Protein AF-A0A2Z4WAK9-F1 (afdb_monomer)

Radius of gyration: 32.71 Å; Cα contacts (8 Å, |Δi|>4): 106; chains: 1; bounding box: 54×54×103 Å

Foldseek 3Di:
DDPVVVVVVVVVVVVVVVVLVPDDPVRVVVVVVVVVVVVVVVVVVVVVVVLVVVLVVVVVVVDDSVVSVVVVVVVVVLVVQQVVLVVVLVVVDPDPVVSVVVVVVVLVVLLVLLLVVVVVVDDPVVSLVVSCVVCVSHTSCSNNVSNVVSVVVVVVVVVVVVVVVVVVVVVVVVVVVVVVPPDDDDDDDDDDDDDDDDDDDPQWDWDADPPGIWIDHPQAIADDDDDTDGDNYPVVVVVVVVVVVVVVVVVVVVVVVVVVVVD

pLDDT: mean 71.83, std 21.47, range [27.16, 94.94]

Solvent-accessible surface area (backbone atoms only — not comparable to full-atom values): 15468 Å² total; per-residue (Å²): 137,54,78,66,54,55,54,52,52,51,52,51,50,53,52,49,53,55,55,59,71,68,51,52,72,70,54,47,52,51,53,50,50,54,51,48,54,53,50,51,53,52,49,51,53,50,52,52,52,50,51,52,54,54,50,50,56,39,46,76,69,72,47,53,66,72,59,51,51,54,50,51,54,51,50,49,56,43,51,56,46,37,51,51,30,49,53,56,53,52,73,77,41,97,46,70,69,61,44,54,55,50,49,53,52,51,52,50,52,52,46,52,52,48,50,56,42,56,75,67,70,54,53,72,64,60,47,50,54,51,46,49,67,76,39,73,71,56,31,69,59,60,54,53,50,44,48,53,52,54,54,52,56,47,53,56,49,51,51,54,54,50,55,51,49,52,49,52,51,52,50,52,52,58,59,54,55,61,71,72,69,79,73,86,86,84,91,84,87,83,88,88,82,88,83,92,87,76,98,74,77,88,84,66,53,78,48,81,54,100,91,48,62,35,36,44,50,102,82,29,50,42,60,87,61,102,59,96,64,83,32,86,48,72,69,57,47,54,50,51,53,48,52,53,50,53,51,51,51,51,51,54,48,52,52,50,52,57,60,62,74,73,112

Struc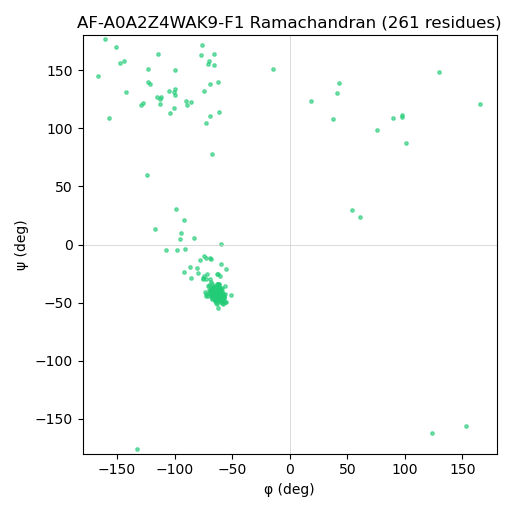ture (mmCIF, N/CA/C/O backbone):
data_AF-A0A2Z4WAK9-F1
#
_entry.id   AF-A0A2Z4WAK9-F1
#
loop_
_atom_site.group_PDB
_atom_site.id
_atom_site.type_symbol
_atom_site.label_atom_id
_atom_site.label_alt_id
_atom_site.label_comp_id
_atom_site.label_asym_id
_atom_site.label_entity_id
_atom_site.label_seq_id
_atom_site.pdbx_PDB_ins_code
_atom_site.Cartn_x
_atom_site.Cartn_y
_atom_site.Cartn_z
_atom_site.occupancy
_atom_site.B_iso_or_equiv
_atom_site.auth_seq_id
_atom_site.auth_comp_id
_atom_site.auth_asym_id
_atom_site.auth_atom_id
_atom_site.pdbx_PDB_model_num
ATOM 1 N N . MET A 1 1 ? 26.160 -17.288 -5.273 1.00 73.94 1 MET A N 1
ATOM 2 C CA . MET A 1 1 ? 26.601 -16.646 -6.535 1.00 73.94 1 MET A CA 1
ATOM 3 C C . MET A 1 1 ? 28.122 -16.542 -6.568 1.00 73.94 1 MET A C 1
ATOM 5 O O . MET A 1 1 ? 28.717 -15.869 -5.722 1.00 73.94 1 MET A O 1
ATOM 9 N N . THR A 1 2 ? 28.742 -17.236 -7.518 1.00 92.31 2 THR A N 1
ATOM 10 C CA . THR A 1 2 ? 30.200 -17.406 -7.620 1.00 92.31 2 THR A CA 1
ATOM 11 C C . THR A 1 2 ? 30.909 -16.162 -8.180 1.00 92.31 2 THR A C 1
ATOM 13 O O . THR A 1 2 ? 30.297 -15.288 -8.798 1.00 92.31 2 THR A O 1
ATOM 16 N N . ARG A 1 3 ? 32.236 -16.059 -7.993 1.00 88.81 3 ARG A N 1
ATOM 17 C CA . ARG A 1 3 ? 33.058 -14.966 -8.563 1.00 88.81 3 ARG A CA 1
ATOM 18 C C . ARG A 1 3 ? 33.020 -14.952 -10.098 1.00 88.81 3 ARG A C 1
ATOM 20 O O . ARG A 1 3 ? 33.078 -13.879 -10.700 1.00 88.81 3 ARG A O 1
ATOM 27 N N . ALA A 1 4 ? 32.926 -16.128 -10.716 1.00 91.06 4 ALA A N 1
ATOM 28 C CA . ALA A 1 4 ? 32.826 -16.286 -12.163 1.00 91.06 4 ALA A CA 1
ATOM 29 C C . ALA A 1 4 ? 31.487 -15.751 -12.697 1.00 91.06 4 ALA A C 1
ATOM 31 O O . ALA A 1 4 ? 31.491 -14.949 -13.630 1.00 91.06 4 ALA A O 1
ATOM 32 N N . GLU A 1 5 ? 30.366 -16.090 -12.050 1.00 88.00 5 GLU A N 1
ATOM 33 C CA . GLU A 1 5 ? 29.045 -15.549 -12.407 1.00 88.00 5 GLU A CA 1
ATOM 34 C C . GLU A 1 5 ? 28.986 -14.031 -12.277 1.00 88.00 5 GLU A C 1
ATOM 36 O O . GLU A 1 5 ? 28.538 -13.362 -13.204 1.00 88.00 5 GLU A O 1
ATOM 41 N N . ARG A 1 6 ? 29.509 -13.458 -11.182 1.00 89.00 6 ARG A N 1
ATOM 42 C CA . ARG A 1 6 ? 29.540 -11.993 -11.016 1.00 89.00 6 ARG A CA 1
ATOM 43 C C . ARG A 1 6 ? 30.285 -11.306 -12.161 1.00 89.00 6 ARG A C 1
ATOM 45 O O . ARG A 1 6 ? 29.804 -10.315 -12.699 1.00 89.00 6 ARG A O 1
ATOM 52 N N . ARG A 1 7 ? 31.439 -11.847 -12.574 1.00 89.19 7 ARG A N 1
ATOM 53 C CA . ARG A 1 7 ? 32.221 -11.313 -13.705 1.00 89.19 7 ARG A CA 1
ATOM 54 C C . ARG A 1 7 ? 31.499 -11.467 -15.042 1.00 89.19 7 ARG A C 1
ATOM 56 O O . ARG A 1 7 ? 31.614 -10.580 -15.884 1.00 89.19 7 ARG A O 1
ATOM 63 N N . ARG A 1 8 ? 30.776 -12.570 -15.251 1.00 93.12 8 ARG A N 1
ATOM 64 C CA . ARG A 1 8 ? 29.964 -12.780 -16.457 1.00 93.12 8 ARG A CA 1
ATOM 65 C C . ARG A 1 8 ? 28.838 -11.748 -16.544 1.00 93.12 8 ARG A C 1
ATOM 67 O O . ARG A 1 8 ? 28.744 -11.065 -17.559 1.00 93.12 8 ARG A O 1
ATOM 74 N N . ILE A 1 9 ? 28.073 -11.580 -15.464 1.00 89.69 9 ILE A N 1
ATOM 75 C CA . ILE A 1 9 ? 26.984 -10.596 -15.373 1.00 89.69 9 ILE A CA 1
ATOM 76 C C . ILE A 1 9 ? 27.516 -9.181 -15.623 1.00 89.69 9 ILE A C 1
ATOM 78 O O . ILE A 1 9 ? 26.910 -8.414 -16.366 1.00 89.69 9 ILE A O 1
ATOM 82 N N . GLU A 1 10 ? 28.673 -8.831 -15.058 1.00 91.94 10 GLU A N 1
ATOM 83 C CA . GLU A 1 10 ? 29.262 -7.500 -15.245 1.00 91.94 10 GLU A CA 1
ATOM 84 C C . GLU A 1 10 ? 29.669 -7.238 -16.705 1.00 91.94 10 GLU A C 1
ATOM 86 O O . GLU A 1 10 ? 29.414 -6.160 -17.248 1.00 91.94 10 GLU A O 1
ATOM 91 N N . ARG A 1 11 ? 30.230 -8.246 -17.389 1.00 91.44 11 ARG A N 1
ATOM 92 C CA . ARG A 1 11 ? 30.550 -8.160 -18.825 1.00 91.44 11 ARG A CA 1
ATOM 93 C C . ARG A 1 11 ? 29.293 -8.033 -19.683 1.00 91.44 11 ARG A C 1
ATOM 95 O O . ARG A 1 11 ? 29.279 -7.235 -20.619 1.00 91.44 11 ARG A O 1
ATOM 102 N N . GLU A 1 12 ? 28.246 -8.797 -19.380 1.00 90.00 12 GLU A N 1
ATOM 103 C CA . GLU A 1 12 ? 26.957 -8.716 -20.080 1.00 90.00 12 GLU A CA 1
ATOM 104 C C . GLU A 1 12 ? 26.296 -7.342 -19.875 1.00 90.00 12 GLU A C 1
ATOM 106 O O . GLU A 1 12 ? 25.831 -6.734 -20.843 1.00 90.00 12 GLU A O 1
ATOM 111 N N . LYS A 1 13 ? 26.359 -6.777 -18.661 1.00 87.62 13 LYS A N 1
ATOM 112 C CA . LYS A 1 13 ? 25.919 -5.400 -18.380 1.00 87.62 13 LYS A CA 1
ATOM 113 C C . LYS A 1 13 ? 26.701 -4.366 -19.186 1.00 87.62 13 LYS A C 1
ATOM 115 O O . LYS A 1 13 ? 26.095 -3.469 -19.767 1.00 87.62 13 LYS A O 1
ATOM 120 N N . GLN A 1 14 ? 28.029 -4.479 -19.256 1.00 91.69 14 GLN A N 1
ATOM 121 C CA . GLN A 1 14 ? 28.854 -3.567 -20.057 1.00 91.69 14 GLN A CA 1
ATOM 122 C C . GLN A 1 14 ? 28.540 -3.654 -21.553 1.00 91.69 14 GLN A C 1
ATOM 124 O O . GLN A 1 14 ? 28.433 -2.618 -22.209 1.00 91.69 14 GLN A O 1
ATOM 129 N N . LYS A 1 15 ? 2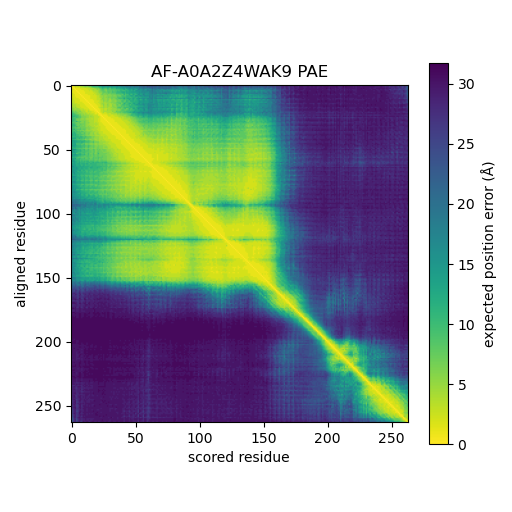8.356 -4.864 -22.095 1.00 92.38 15 LYS A N 1
ATOM 130 C CA . LYS A 1 15 ? 27.933 -5.051 -23.493 1.00 92.38 15 LYS A CA 1
ATOM 131 C C . LYS A 1 15 ? 26.557 -4.438 -23.753 1.00 92.38 15 LYS A C 1
ATOM 133 O O . LYS A 1 15 ? 26.386 -3.728 -24.741 1.00 92.38 15 LYS A O 1
ATOM 138 N N . SER A 1 16 ? 25.611 -4.647 -22.842 1.00 85.31 16 SER A N 1
ATOM 139 C CA . SER A 1 16 ? 24.261 -4.084 -22.945 1.00 85.31 16 SER A CA 1
ATOM 140 C C . SER A 1 16 ? 24.291 -2.554 -22.917 1.00 85.31 16 SER A C 1
ATOM 142 O O . SER A 1 16 ? 23.702 -1.923 -23.785 1.00 85.31 16 SER A O 1
ATOM 144 N N . LYS A 1 17 ? 25.070 -1.945 -22.009 1.00 87.00 17 LYS A N 1
ATOM 145 C CA . LYS A 1 17 ? 25.267 -0.484 -21.960 1.00 87.00 17 LYS A CA 1
ATOM 146 C C . LYS A 1 17 ? 25.812 0.079 -23.272 1.00 87.00 17 LYS A C 1
ATOM 148 O O . LYS A 1 17 ? 25.285 1.071 -23.761 1.00 87.00 17 LYS A O 1
ATOM 153 N N . LYS A 1 18 ? 26.833 -0.566 -23.851 1.00 90.50 18 LYS A N 1
ATOM 154 C CA . LYS A 1 18 ? 27.392 -0.161 -25.153 1.00 90.50 18 LYS A CA 1
ATOM 155 C C . LYS A 1 18 ? 26.360 -0.264 -26.276 1.00 90.50 18 LYS A C 1
ATOM 157 O O . LYS A 1 18 ? 26.296 0.613 -27.124 1.00 90.50 18 LYS A O 1
ATOM 162 N N . THR A 1 19 ? 25.547 -1.316 -26.264 1.00 85.94 19 THR A N 1
ATOM 163 C CA . THR A 1 19 ? 24.502 -1.527 -27.276 1.00 85.9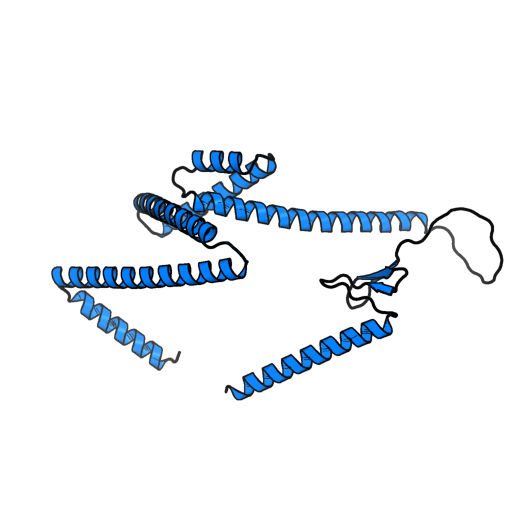4 19 THR A CA 1
ATOM 164 C C . THR A 1 19 ? 23.427 -0.446 -27.184 1.00 85.94 19 THR A C 1
ATOM 166 O O . THR A 1 19 ? 23.071 0.143 -28.195 1.00 85.94 19 THR A O 1
ATOM 169 N N . VAL A 1 20 ? 22.978 -0.117 -25.969 1.00 82.56 20 VAL A N 1
ATOM 170 C CA . VAL A 1 20 ? 21.996 0.953 -25.736 1.00 82.56 20 VAL A CA 1
ATOM 171 C C . VAL A 1 20 ? 22.536 2.317 -26.173 1.00 82.56 20 VAL A C 1
ATOM 173 O O . VAL A 1 20 ? 21.800 3.087 -26.777 1.00 82.56 20 VAL A O 1
ATOM 176 N N . SER A 1 21 ? 23.824 2.608 -25.948 1.00 84.44 21 SER A N 1
ATOM 177 C CA . SER A 1 21 ? 24.429 3.881 -26.379 1.00 84.44 21 SER A CA 1
ATOM 178 C C . SER A 1 21 ? 24.577 4.046 -27.895 1.00 84.44 21 SER A C 1
ATOM 180 O O . SER A 1 21 ? 24.905 5.137 -28.346 1.00 84.44 21 SER A O 1
ATOM 182 N N . LEU A 1 22 ? 24.388 2.974 -28.671 1.00 92.75 22 LEU A N 1
ATOM 183 C CA . LEU A 1 22 ? 24.476 2.990 -30.134 1.00 92.75 22 LEU A CA 1
ATOM 184 C C . LEU A 1 22 ? 23.104 3.114 -30.813 1.00 92.75 22 LEU A C 1
ATOM 186 O O . LEU A 1 22 ? 23.050 3.195 -32.038 1.00 92.75 22 LEU A O 1
ATOM 190 N N . LEU A 1 23 ? 22.010 3.100 -30.046 1.00 91.75 23 LEU A N 1
ATOM 191 C CA . LEU A 1 23 ? 20.664 3.249 -30.592 1.00 91.75 23 LEU A CA 1
ATOM 192 C C . LEU A 1 23 ? 20.459 4.679 -31.102 1.00 91.75 23 LEU A C 1
ATOM 194 O O . LEU A 1 23 ? 20.839 5.644 -30.439 1.00 91.75 23 LEU A O 1
ATOM 198 N N . ASN A 1 24 ? 19.824 4.814 -32.265 1.00 91.75 24 ASN A N 1
ATOM 199 C CA . ASN A 1 24 ? 19.306 6.107 -32.706 1.00 91.75 24 ASN A CA 1
ATOM 200 C C . ASN A 1 24 ? 18.011 6.465 -31.944 1.00 91.75 24 ASN A C 1
ATOM 202 O O . ASN A 1 24 ? 17.471 5.638 -31.206 1.00 91.75 24 ASN A O 1
ATOM 206 N N . ASN A 1 25 ? 17.505 7.690 -32.118 1.00 90.81 25 ASN A N 1
ATOM 207 C CA . ASN A 1 25 ? 16.324 8.162 -31.383 1.00 90.81 25 ASN A CA 1
ATOM 208 C C . ASN A 1 25 ? 15.092 7.264 -31.591 1.00 90.81 25 ASN A C 1
ATOM 210 O O . ASN A 1 25 ? 14.450 6.894 -30.612 1.00 90.81 25 ASN A O 1
ATOM 214 N N . ASP A 1 26 ? 14.799 6.852 -32.826 1.00 91.69 26 ASP A N 1
ATOM 215 C CA . ASP A 1 26 ? 13.622 6.023 -33.126 1.00 91.69 26 ASP A CA 1
ATOM 216 C C . ASP A 1 26 ? 13.725 4.630 -32.487 1.00 91.69 26 ASP A C 1
ATOM 218 O O . ASP A 1 26 ? 12.760 4.106 -31.927 1.00 91.69 26 ASP A O 1
ATOM 222 N N . GLN A 1 27 ? 14.918 4.034 -32.513 1.00 90.62 27 GLN A N 1
ATOM 223 C CA . GLN A 1 27 ? 15.195 2.757 -31.860 1.00 90.62 27 GLN A CA 1
ATOM 224 C C . GLN A 1 27 ? 15.128 2.873 -30.336 1.00 90.62 27 GLN A C 1
ATOM 226 O O . GLN A 1 27 ? 14.598 1.975 -29.682 1.00 90.62 27 GLN A O 1
ATOM 231 N N . ALA A 1 28 ? 15.639 3.965 -29.762 1.00 87.81 28 ALA A N 1
ATOM 232 C CA . ALA A 1 28 ? 15.553 4.226 -28.330 1.00 87.81 28 ALA A CA 1
ATOM 233 C C . ALA A 1 28 ? 14.090 4.377 -27.881 1.00 87.81 28 ALA A C 1
ATOM 235 O O . ALA A 1 28 ? 13.691 3.736 -26.910 1.00 87.81 28 ALA A O 1
ATOM 236 N N . MET A 1 29 ? 13.275 5.123 -28.636 1.00 89.00 29 MET A N 1
ATOM 237 C CA . MET A 1 29 ? 11.836 5.261 -28.385 1.00 89.00 29 MET A CA 1
ATOM 238 C C . MET A 1 29 ? 11.095 3.924 -28.491 1.00 89.00 29 MET A C 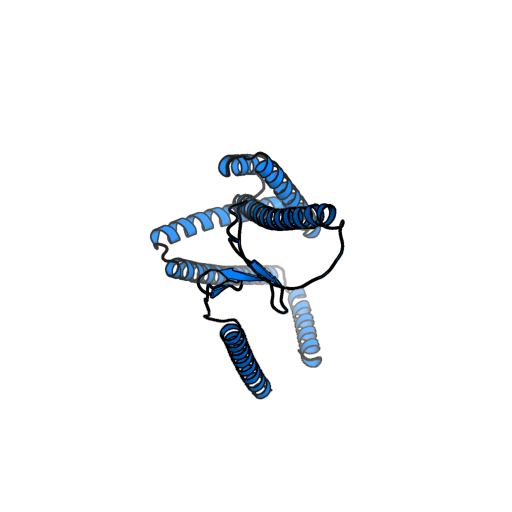1
ATOM 240 O O . MET A 1 29 ? 10.231 3.628 -27.666 1.00 89.00 29 MET A O 1
ATOM 244 N N . LEU A 1 30 ? 11.431 3.085 -29.478 1.00 91.62 30 LEU A N 1
ATOM 245 C CA . LEU A 1 30 ? 10.825 1.760 -29.614 1.00 91.62 30 LEU A CA 1
ATOM 246 C C . LEU A 1 30 ? 11.175 0.853 -28.427 1.00 91.62 30 LEU A C 1
ATOM 248 O O . LEU A 1 30 ? 10.301 0.169 -27.897 1.00 91.62 30 LEU A O 1
ATOM 252 N N . VAL A 1 31 ? 12.438 0.856 -27.992 1.00 88.75 31 VAL A N 1
ATOM 253 C CA . VAL A 1 31 ? 12.883 0.096 -26.815 1.00 88.75 31 VAL A CA 1
ATOM 254 C C . VAL A 1 31 ? 12.182 0.587 -25.551 1.00 88.75 31 VAL A C 1
ATOM 256 O O . VAL A 1 31 ? 11.748 -0.239 -24.750 1.00 88.75 31 VAL A O 1
ATOM 259 N N . GLU A 1 32 ? 12.039 1.901 -25.378 1.00 87.50 32 GLU A N 1
ATOM 260 C CA . GLU A 1 32 ? 11.309 2.491 -24.255 1.00 87.50 32 GLU A CA 1
ATOM 261 C C . GLU A 1 32 ? 9.842 2.053 -24.254 1.00 87.50 32 GLU A C 1
ATOM 263 O O . GLU A 1 32 ? 9.357 1.552 -23.241 1.00 87.50 32 GLU A O 1
ATOM 268 N N . ARG A 1 33 ? 9.162 2.128 -25.402 1.00 91.88 33 ARG A N 1
ATOM 269 C CA . ARG A 1 33 ? 7.770 1.684 -25.529 1.00 91.88 33 ARG A CA 1
ATOM 270 C C . ARG A 1 33 ? 7.606 0.199 -25.219 1.00 91.88 33 ARG A C 1
ATOM 272 O O . ARG A 1 33 ? 6.761 -0.163 -24.414 1.00 91.88 33 ARG A O 1
ATOM 279 N N . LEU A 1 34 ? 8.462 -0.658 -25.777 1.00 91.44 34 LEU A N 1
ATOM 280 C CA . LEU A 1 34 ? 8.438 -2.095 -25.485 1.00 91.44 34 LEU A CA 1
ATOM 281 C C . LEU A 1 34 ? 8.730 -2.393 -24.008 1.00 91.44 34 LEU A C 1
ATOM 283 O O . LEU A 1 34 ? 8.194 -3.352 -23.451 1.00 91.44 34 LEU A O 1
ATOM 287 N N . ALA A 1 35 ? 9.590 -1.599 -23.365 1.00 89.50 35 ALA A N 1
ATOM 288 C CA . ALA A 1 35 ? 9.858 -1.725 -21.940 1.00 89.50 35 ALA A CA 1
ATOM 289 C C . ALA A 1 35 ? 8.635 -1.331 -21.098 1.00 89.50 35 ALA A C 1
ATOM 291 O O . ALA A 1 35 ? 8.327 -2.043 -20.141 1.00 89.50 35 ALA A O 1
ATOM 292 N N . ILE A 1 36 ? 7.935 -0.255 -21.475 1.00 90.94 36 ILE A N 1
ATOM 293 C CA . ILE A 1 36 ? 6.679 0.180 -20.849 1.00 90.94 36 ILE A CA 1
ATOM 294 C C . ILE A 1 36 ? 5.608 -0.898 -21.023 1.00 90.94 36 ILE A C 1
ATOM 296 O O . ILE A 1 36 ? 5.126 -1.413 -20.019 1.00 90.94 36 ILE A O 1
ATOM 300 N N . ASP A 1 37 ? 5.331 -1.340 -22.252 1.00 91.38 37 ASP A N 1
ATOM 301 C CA . ASP A 1 37 ? 4.309 -2.355 -22.545 1.00 91.38 37 ASP A CA 1
ATOM 302 C C . ASP A 1 37 ? 4.568 -3.655 -21.760 1.00 91.38 37 ASP A C 1
ATOM 304 O O . ASP A 1 37 ? 3.668 -4.264 -21.173 1.00 91.38 37 ASP A O 1
ATOM 308 N N . LYS A 1 38 ? 5.836 -4.082 -21.690 1.00 92.44 38 LYS A N 1
ATOM 309 C CA . LYS A 1 38 ? 6.227 -5.271 -20.923 1.00 92.44 38 LYS A CA 1
ATOM 310 C C . LYS A 1 38 ? 6.063 -5.072 -19.416 1.00 92.44 38 LYS A C 1
ATOM 312 O O . LYS A 1 38 ? 5.703 -6.021 -18.716 1.00 92.44 38 LYS A O 1
ATOM 317 N N . ALA A 1 39 ? 6.359 -3.879 -18.904 1.00 87.31 39 ALA A N 1
ATOM 318 C CA . ALA A 1 39 ? 6.153 -3.550 -17.499 1.00 87.31 39 ALA A CA 1
ATOM 319 C C . ALA A 1 39 ? 4.658 -3.520 -17.154 1.00 87.31 39 ALA A C 1
ATOM 321 O O . ALA A 1 39 ? 4.262 -4.141 -16.169 1.00 87.31 39 ALA A O 1
ATOM 322 N N . GLU A 1 40 ? 3.833 -2.887 -17.990 1.00 87.00 40 GLU A N 1
ATOM 323 C CA . GLU A 1 40 ? 2.377 -2.827 -17.842 1.00 87.00 40 GLU A CA 1
ATOM 324 C C . GLU A 1 40 ? 1.751 -4.221 -17.857 1.00 87.00 40 GLU A C 1
ATOM 326 O O . GLU A 1 40 ? 1.023 -4.573 -16.931 1.00 87.00 40 GLU A O 1
ATOM 331 N N . SER A 1 41 ? 2.104 -5.063 -18.833 1.00 88.50 41 SER A N 1
ATOM 332 C CA . SER A 1 41 ? 1.614 -6.444 -18.911 1.00 88.50 41 SER A CA 1
ATOM 333 C C . SER A 1 41 ? 1.976 -7.255 -17.661 1.00 88.50 41 SER A C 1
ATOM 335 O O . SER A 1 41 ? 1.139 -7.970 -17.102 1.00 88.50 41 SER A O 1
ATOM 337 N N . LYS A 1 42 ? 3.210 -7.108 -17.159 1.00 89.50 42 LYS A N 1
ATOM 338 C CA . LYS A 1 42 ? 3.636 -7.785 -15.929 1.00 89.50 42 LYS A CA 1
ATOM 339 C C . LYS A 1 42 ? 2.871 -7.279 -14.702 1.00 89.50 42 LYS A C 1
ATOM 341 O O . LYS A 1 42 ? 2.504 -8.086 -13.851 1.00 89.50 42 LYS A O 1
ATOM 346 N N . LEU A 1 43 ? 2.633 -5.972 -14.605 1.00 85.56 43 LEU A N 1
ATOM 347 C CA . LEU A 1 43 ? 1.857 -5.372 -13.518 1.00 85.56 43 LEU A CA 1
ATOM 348 C C . LEU A 1 43 ? 0.395 -5.825 -13.552 1.00 85.56 43 LEU A C 1
ATOM 350 O O . LEU A 1 43 ? -0.135 -6.197 -12.511 1.00 85.56 43 LEU A O 1
ATOM 354 N N . GLN A 1 44 ? -0.229 -5.876 -14.729 1.00 86.50 44 GLN A N 1
ATOM 355 C CA . GLN A 1 44 ? -1.587 -6.401 -14.896 1.00 86.50 44 GLN A CA 1
ATOM 356 C C . GLN A 1 44 ? -1.686 -7.865 -14.457 1.00 86.50 44 GLN A C 1
ATOM 358 O O . GLN A 1 44 ? -2.599 -8.222 -13.715 1.00 86.50 44 GLN A O 1
ATOM 363 N N . GLY A 1 45 ? -0.713 -8.699 -14.844 1.00 88.94 45 GLY A N 1
ATOM 364 C CA . GLY A 1 45 ? -0.646 -10.090 -14.397 1.00 88.94 45 GLY A CA 1
ATOM 365 C C . GLY A 1 45 ? -0.556 -10.215 -12.873 1.00 88.94 45 GLY A C 1
ATOM 366 O O . GLY A 1 45 ? -1.295 -10.994 -12.274 1.00 88.94 45 GLY A O 1
ATOM 367 N N . LEU A 1 46 ? 0.296 -9.407 -12.233 1.00 90.19 46 LEU A N 1
ATOM 368 C CA . LEU A 1 46 ? 0.427 -9.382 -10.772 1.00 90.19 46 LEU A CA 1
ATOM 369 C C . LEU A 1 46 ? -0.846 -8.883 -10.074 1.00 90.19 46 LEU A C 1
ATOM 371 O O . LEU A 1 46 ? -1.232 -9.449 -9.056 1.00 90.19 46 LEU A O 1
ATOM 375 N N . LEU A 1 47 ? -1.510 -7.856 -10.613 1.00 85.81 47 LEU A N 1
ATOM 376 C CA . LEU A 1 47 ? -2.770 -7.337 -10.072 1.00 85.81 47 LEU A CA 1
ATOM 377 C C . LEU A 1 47 ? -3.881 -8.386 -10.134 1.00 85.81 47 LEU A C 1
ATOM 379 O O . LEU A 1 47 ? -4.596 -8.577 -9.152 1.00 85.81 47 LEU A O 1
ATOM 383 N N . PHE A 1 48 ? -3.992 -9.102 -11.254 1.00 87.94 48 PHE A N 1
ATOM 384 C CA . PHE A 1 48 ? -4.948 -10.196 -11.402 1.00 87.94 48 PHE A CA 1
ATOM 385 C C . PHE A 1 48 ? -4.682 -11.323 -10.397 1.00 87.94 48 PHE A C 1
ATOM 387 O O . PHE A 1 48 ? -5.596 -11.771 -9.706 1.00 87.94 48 PHE A O 1
ATOM 394 N N . GLN A 1 49 ? -3.420 -11.745 -10.265 1.00 91.50 49 GLN A N 1
ATOM 395 C CA . GLN A 1 49 ? -3.020 -12.763 -9.291 1.00 91.50 49 GLN A CA 1
ATOM 396 C C . GLN A 1 49 ? -3.330 -12.329 -7.855 1.00 91.50 49 GLN A C 1
ATOM 398 O O . GLN A 1 49 ? -3.916 -13.101 -7.101 1.00 91.50 49 GLN A O 1
ATOM 403 N N . LEU A 1 50 ? -2.991 -11.090 -7.488 1.00 89.50 50 LEU A N 1
ATOM 404 C CA . LEU A 1 50 ? -3.282 -10.544 -6.165 1.00 89.50 50 LEU A CA 1
ATOM 405 C C . LEU A 1 50 ? -4.790 -10.525 -5.893 1.00 89.50 50 LEU A C 1
ATOM 407 O O . LEU A 1 50 ? -5.212 -10.932 -4.814 1.00 89.50 50 LEU A O 1
ATOM 411 N N . ASN A 1 51 ? -5.599 -10.102 -6.868 1.00 88.12 51 ASN A N 1
ATOM 412 C CA . ASN A 1 51 ? -7.050 -10.065 -6.722 1.00 88.12 51 ASN A CA 1
ATOM 413 C C . ASN A 1 51 ? -7.637 -11.461 -6.477 1.00 88.12 51 ASN A C 1
ATOM 415 O O . ASN A 1 51 ? -8.455 -11.635 -5.575 1.00 88.12 51 ASN A O 1
ATOM 419 N N . ASN A 1 52 ? -7.181 -12.464 -7.229 1.00 90.19 52 ASN A N 1
ATOM 420 C CA . ASN A 1 52 ? -7.632 -13.843 -7.051 1.00 90.19 52 ASN A CA 1
ATOM 421 C C . ASN A 1 52 ? -7.238 -14.392 -5.678 1.00 90.19 52 ASN A C 1
ATOM 423 O O . ASN A 1 52 ? -8.087 -14.943 -4.983 1.00 90.19 52 ASN A O 1
ATOM 427 N N . CYS A 1 53 ? -5.982 -14.198 -5.260 1.00 92.69 53 CYS A N 1
ATOM 428 C CA . CYS A 1 53 ? -5.510 -14.660 -3.955 1.00 92.69 53 CYS A CA 1
ATOM 429 C C . CYS A 1 53 ? -6.251 -13.978 -2.796 1.00 92.69 53 CYS A C 1
ATOM 431 O O . CYS A 1 53 ? -6.638 -14.651 -1.848 1.00 92.69 53 CYS A O 1
ATOM 433 N N . MET A 1 54 ? -6.486 -12.661 -2.867 1.00 90.00 54 MET A N 1
ATOM 434 C CA . MET A 1 54 ? -7.246 -11.947 -1.831 1.00 90.00 54 MET A CA 1
ATOM 435 C C . MET A 1 54 ? -8.703 -12.400 -1.778 1.00 90.00 54 MET A C 1
ATOM 437 O O . MET A 1 54 ? -9.248 -12.563 -0.694 1.00 90.00 54 MET A O 1
ATOM 441 N N . SER A 1 55 ? -9.331 -12.614 -2.936 1.00 92.06 55 SER A N 1
ATOM 442 C CA . SER A 1 55 ? -10.718 -13.086 -2.989 1.00 92.06 55 SER A CA 1
ATOM 443 C C . SER A 1 55 ? -10.843 -14.482 -2.398 1.00 92.06 55 SER A C 1
ATOM 445 O O . SER A 1 55 ? -11.736 -14.712 -1.598 1.00 92.06 55 SER A O 1
ATOM 447 N N . ALA A 1 56 ? -9.920 -15.387 -2.737 1.00 92.94 56 ALA A N 1
ATOM 448 C CA . ALA A 1 56 ? -9.873 -16.724 -2.157 1.00 92.94 56 ALA A CA 1
ATOM 449 C C . ALA A 1 56 ? -9.710 -16.673 -0.630 1.00 92.94 56 ALA A C 1
ATOM 451 O O . ALA A 1 56 ? -10.499 -17.290 0.073 1.00 92.94 56 ALA A O 1
ATOM 452 N N . ALA A 1 57 ? -8.773 -15.867 -0.119 1.00 94.94 57 ALA A N 1
ATOM 453 C CA . ALA A 1 57 ? -8.573 -15.708 1.322 1.00 94.94 57 ALA A CA 1
ATOM 454 C C . ALA A 1 57 ? -9.818 -15.154 2.040 1.00 94.94 57 ALA A C 1
ATOM 456 O O . ALA A 1 57 ? -10.137 -15.583 3.138 1.00 94.94 57 ALA A O 1
ATOM 457 N N . LEU A 1 58 ? -10.546 -14.216 1.425 1.00 93.00 58 LEU A N 1
ATOM 458 C CA . LEU A 1 58 ? -11.791 -13.696 1.999 1.00 93.00 58 LEU A CA 1
ATOM 459 C C . LEU A 1 58 ? -12.927 -14.728 1.955 1.00 93.00 58 LEU A C 1
ATOM 461 O O . LEU A 1 58 ? -13.718 -14.785 2.890 1.00 93.00 58 LEU A O 1
ATOM 465 N N . ILE A 1 59 ? -13.000 -15.552 0.906 1.00 92.62 59 ILE A N 1
ATOM 466 C CA . ILE A 1 59 ? -13.963 -16.661 0.824 1.00 92.62 59 ILE A CA 1
ATOM 467 C C . ILE A 1 59 ? -13.680 -17.702 1.914 1.00 92.62 59 ILE A C 1
ATOM 469 O O . ILE A 1 59 ? -14.619 -18.203 2.518 1.00 92.62 59 ILE A O 1
ATOM 473 N N . GLU A 1 60 ? -12.408 -18.012 2.181 1.00 94.50 60 GLU A N 1
ATOM 474 C CA . GLU A 1 60 ? -12.007 -18.922 3.267 1.00 94.50 60 GLU A CA 1
ATOM 475 C C . GLU A 1 60 ? -12.381 -18.391 4.662 1.00 94.50 60 GLU A C 1
ATOM 477 O O . GLU A 1 60 ? -12.602 -19.180 5.574 1.00 94.50 60 GLU A O 1
ATOM 482 N N . GLU A 1 61 ? -12.512 -17.071 4.812 1.00 94.75 61 GLU A N 1
ATOM 483 C CA . GLU A 1 61 ? -12.999 -16.388 6.021 1.00 94.75 61 GLU A CA 1
ATOM 484 C C . GLU A 1 61 ? -14.527 -16.142 5.989 1.00 94.75 61 GLU A C 1
ATOM 486 O O . GLU A 1 61 ? -15.036 -15.249 6.669 1.00 94.75 61 GLU A O 1
ATOM 491 N N . ASP A 1 62 ? -15.260 -16.901 5.166 1.00 93.06 62 ASP A N 1
ATOM 492 C CA . ASP A 1 62 ? -16.723 -16.877 5.023 1.00 93.06 62 ASP A CA 1
ATOM 493 C C . ASP A 1 62 ? -17.323 -15.528 4.563 1.00 93.06 62 ASP A C 1
ATOM 495 O O . ASP A 1 62 ? -18.505 -15.242 4.782 1.00 93.06 62 ASP A O 1
ATOM 499 N N . PHE A 1 63 ? -16.550 -14.676 3.878 1.00 93.06 63 PHE A N 1
ATOM 500 C CA . PHE A 1 63 ? -17.111 -13.472 3.261 1.00 93.06 63 PHE A CA 1
ATOM 501 C C . PHE A 1 63 ? -17.923 -13.813 2.006 1.00 93.06 63 PHE A C 1
ATOM 503 O O . PHE A 1 63 ? -17.450 -14.480 1.085 1.00 93.06 63 PHE A O 1
ATOM 510 N N . GLU A 1 64 ? -19.131 -13.254 1.916 1.00 94.62 64 GLU A N 1
ATOM 511 C CA . GLU A 1 64 ? -19.963 -13.361 0.719 1.00 94.62 64 GLU A CA 1
ATOM 512 C C . GLU A 1 64 ? -19.298 -12.700 -0.495 1.00 94.62 64 GLU A C 1
ATOM 514 O O . GLU A 1 64 ? -18.750 -11.595 -0.417 1.00 94.62 64 GLU A O 1
ATOM 519 N N . PHE A 1 65 ? -19.414 -13.345 -1.657 1.00 90.38 65 PHE A N 1
ATOM 520 C CA . PHE A 1 65 ? -18.781 -12.874 -2.888 1.00 90.38 65 PHE A CA 1
ATOM 521 C C . PHE A 1 65 ? -19.226 -11.457 -3.292 1.00 90.38 65 PHE A C 1
ATOM 523 O O . PHE A 1 65 ? -18.398 -10.649 -3.710 1.00 90.38 65 PHE A O 1
ATOM 530 N N . GLU A 1 66 ? -20.499 -11.101 -3.085 1.00 93.88 66 GLU A N 1
ATOM 531 C CA . GLU A 1 66 ? -20.998 -9.735 -3.323 1.00 93.88 66 GLU A CA 1
ATOM 532 C C . GLU A 1 66 ? -20.279 -8.690 -2.452 1.00 93.88 66 GLU A C 1
ATOM 534 O O . GLU A 1 66 ? -19.964 -7.581 -2.905 1.00 93.88 66 GLU A O 1
ATOM 539 N N . HIS A 1 67 ? -19.963 -9.042 -1.201 1.00 92.44 67 HIS A N 1
ATOM 540 C CA . HIS A 1 67 ? -19.198 -8.172 -0.316 1.00 92.44 67 HIS A CA 1
ATOM 541 C C . HIS A 1 67 ? -17.757 -8.009 -0.806 1.00 92.44 67 HIS A C 1
ATOM 543 O O . HIS A 1 67 ? -17.226 -6.894 -0.805 1.00 92.44 67 HIS A O 1
ATOM 549 N N . ILE A 1 68 ? -17.143 -9.096 -1.278 1.00 91.12 68 ILE A N 1
ATOM 550 C CA . ILE A 1 68 ? -15.796 -9.091 -1.858 1.00 91.12 68 ILE A CA 1
ATOM 551 C C . ILE A 1 68 ? -15.751 -8.187 -3.095 1.00 91.12 68 ILE A C 1
ATOM 553 O O . ILE A 1 68 ? -14.875 -7.327 -3.179 1.00 91.12 68 ILE A O 1
ATOM 557 N N . GLU A 1 69 ? -16.718 -8.285 -4.010 1.00 91.44 69 GLU A N 1
ATOM 558 C CA . GLU A 1 69 ? -16.788 -7.392 -5.175 1.00 91.44 69 GLU A CA 1
ATOM 559 C C . GLU A 1 69 ? -16.905 -5.914 -4.775 1.00 91.44 69 GLU A C 1
ATOM 561 O O . GLU A 1 69 ? -16.257 -5.040 -5.355 1.00 91.44 69 GLU A O 1
ATOM 566 N N . SER A 1 70 ? -17.723 -5.606 -3.767 1.00 91.75 70 SER A N 1
ATOM 567 C CA . SER A 1 70 ? -17.849 -4.247 -3.226 1.00 91.75 70 SER A CA 1
ATOM 568 C C . SER A 1 70 ? -16.518 -3.734 -2.659 1.00 91.75 70 SER A C 1
ATOM 570 O O . SER A 1 70 ? -16.144 -2.578 -2.897 1.00 91.75 70 SER A O 1
ATOM 572 N N . LEU A 1 71 ? -15.759 -4.584 -1.957 1.00 89.81 71 LEU A N 1
ATOM 573 C CA . LEU A 1 71 ? -14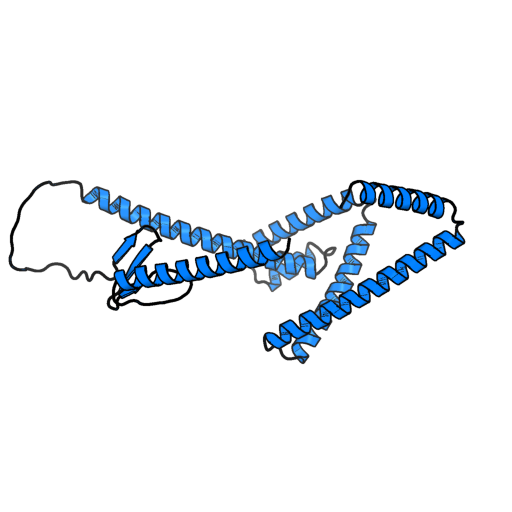.416 -4.252 -1.477 1.00 89.81 71 LEU A CA 1
ATOM 574 C C . LEU A 1 71 ? -13.430 -4.039 -2.632 1.00 89.81 71 LEU A C 1
ATOM 576 O O . LEU A 1 71 ? -12.697 -3.050 -2.614 1.00 89.81 71 LEU A O 1
ATOM 580 N N . GLN A 1 72 ? -13.450 -4.891 -3.659 1.00 87.88 72 GLN A N 1
ATOM 581 C CA . GLN A 1 72 ? -12.607 -4.749 -4.851 1.00 87.88 72 GLN A CA 1
ATOM 582 C C . GLN A 1 72 ? -12.879 -3.430 -5.587 1.00 87.88 72 GLN A C 1
ATOM 584 O O . GLN A 1 72 ? -11.941 -2.712 -5.935 1.00 87.88 72 GLN A O 1
ATOM 589 N N . ARG A 1 73 ? -14.153 -3.050 -5.764 1.00 88.69 73 ARG A N 1
ATOM 590 C CA . ARG A 1 73 ? -14.526 -1.758 -6.371 1.00 88.69 73 ARG A CA 1
ATOM 591 C C . ARG A 1 73 ? -13.989 -0.581 -5.555 1.00 88.69 73 ARG A C 1
ATOM 593 O O . ARG A 1 73 ? -13.409 0.343 -6.119 1.00 88.69 73 ARG A O 1
ATOM 600 N N . LYS A 1 74 ? -14.114 -0.624 -4.222 1.00 87.69 74 LYS A N 1
ATOM 601 C CA . LYS A 1 74 ? -13.538 0.407 -3.337 1.00 87.69 74 LYS A CA 1
ATOM 602 C C . LYS A 1 74 ? -12.015 0.459 -3.429 1.00 87.69 74 LYS A C 1
ATOM 604 O O . LYS A 1 74 ? -11.448 1.547 -3.461 1.00 87.69 74 LYS A O 1
ATOM 609 N N . MET A 1 75 ? -11.357 -0.696 -3.491 1.00 87.62 75 MET A N 1
ATOM 610 C CA . MET A 1 75 ? -9.907 -0.780 -3.653 1.00 87.62 75 MET A CA 1
ATOM 611 C C . MET A 1 75 ? -9.458 -0.148 -4.973 1.00 87.62 75 MET A C 1
ATOM 613 O O . MET A 1 75 ? -8.485 0.601 -4.979 1.00 87.62 75 MET A O 1
ATOM 617 N N . MET A 1 76 ? -10.194 -0.372 -6.063 1.00 86.50 76 MET A N 1
ATOM 618 C CA . MET A 1 76 ? -9.917 0.249 -7.360 1.00 86.50 76 MET A CA 1
ATOM 619 C C . MET A 1 76 ? -10.034 1.776 -7.301 1.00 86.50 76 MET A C 1
ATOM 621 O O . MET A 1 76 ? -9.118 2.472 -7.731 1.00 86.50 76 MET A O 1
ATOM 625 N N . MET A 1 77 ? -11.086 2.300 -6.661 1.00 88.31 77 MET A N 1
ATOM 626 C CA . MET A 1 77 ? -11.228 3.745 -6.436 1.00 88.31 77 MET A CA 1
ATOM 627 C C . MET A 1 77 ? -10.057 4.330 -5.633 1.00 88.31 77 MET A C 1
ATOM 629 O O . MET A 1 77 ? -9.587 5.429 -5.929 1.00 88.31 77 MET A O 1
ATOM 633 N N . TYR A 1 78 ? -9.576 3.615 -4.611 1.00 87.19 78 TYR A N 1
ATOM 634 C CA . TYR A 1 78 ? -8.408 4.054 -3.846 1.00 87.19 78 TYR A CA 1
ATOM 635 C C . TYR A 1 78 ? -7.121 4.005 -4.670 1.00 87.19 78 TYR A C 1
ATOM 637 O O . TYR A 1 78 ? -6.337 4.944 -4.583 1.00 87.19 78 TYR A O 1
ATOM 645 N N . LEU A 1 79 ? -6.919 2.973 -5.494 1.00 86.06 79 LEU A N 1
ATOM 646 C CA . LEU A 1 79 ? -5.754 2.869 -6.377 1.00 86.06 79 LEU A CA 1
ATOM 647 C C . LEU A 1 79 ? -5.689 4.026 -7.384 1.00 86.06 79 LEU A C 1
ATOM 649 O O . LEU A 1 79 ? -4.621 4.602 -7.582 1.00 86.06 79 LEU A O 1
ATOM 653 N N . GLU A 1 80 ? -6.817 4.402 -7.988 1.00 88.00 80 GLU A N 1
ATOM 654 C CA . GLU A 1 80 ? -6.894 5.527 -8.933 1.00 88.00 80 GLU A CA 1
ATOM 655 C C . GLU A 1 80 ? -6.572 6.876 -8.270 1.00 88.00 80 GLU A C 1
ATOM 657 O O . GLU A 1 80 ? -5.792 7.680 -8.799 1.00 88.00 80 GLU A O 1
ATOM 662 N N . GLU A 1 81 ? -7.139 7.124 -7.085 1.00 90.38 81 GLU A N 1
ATOM 663 C CA . GLU A 1 81 ? -6.841 8.322 -6.298 1.00 90.38 81 GLU A CA 1
ATOM 664 C C . GLU A 1 81 ? -5.363 8.357 -5.891 1.00 90.38 81 GLU A C 1
ATOM 666 O O . GLU A 1 81 ? -4.697 9.381 -6.040 1.00 90.38 81 GLU A O 1
ATOM 671 N N . GLU A 1 82 ? -4.830 7.239 -5.405 1.00 86.81 82 GLU A N 1
ATOM 672 C CA . GLU A 1 82 ? -3.448 7.114 -4.954 1.00 86.81 82 GLU A CA 1
ATOM 673 C C . GLU A 1 82 ? -2.455 7.303 -6.100 1.00 86.81 82 GLU A C 1
ATOM 675 O O . GLU A 1 82 ? -1.464 8.023 -5.936 1.00 86.81 82 GLU A O 1
ATOM 680 N N . HIS A 1 83 ? -2.763 6.775 -7.288 1.00 85.62 83 HIS A N 1
ATOM 681 C CA . HIS A 1 83 ? -1.992 7.030 -8.500 1.00 85.62 83 HIS A CA 1
ATOM 682 C C . HIS A 1 83 ? -1.973 8.526 -8.837 1.00 85.62 83 HIS A C 1
ATOM 684 O O . HIS A 1 83 ? -0.903 9.114 -9.010 1.00 85.62 83 HIS A O 1
ATOM 690 N N . THR A 1 84 ? -3.145 9.167 -8.855 1.00 89.56 84 THR A N 1
ATOM 691 C CA . THR A 1 84 ? -3.278 10.588 -9.199 1.00 89.56 84 THR A CA 1
ATOM 692 C C . THR A 1 84 ? -2.529 11.476 -8.202 1.00 89.56 84 THR A C 1
ATOM 694 O O . THR A 1 84 ? -1.718 12.314 -8.601 1.00 89.56 84 THR A O 1
ATOM 697 N N . LYS A 1 85 ? -2.724 11.263 -6.896 1.00 87.00 85 LYS A N 1
ATOM 698 C CA . LYS A 1 85 ? -2.067 12.047 -5.837 1.00 87.00 85 LYS A CA 1
ATOM 699 C C . LYS A 1 85 ? -0.555 11.843 -5.825 1.00 87.00 85 LYS A C 1
ATOM 701 O O . LYS A 1 85 ? 0.192 12.812 -5.685 1.00 87.00 85 LYS A O 1
ATOM 706 N N . THR A 1 86 ? -0.083 10.618 -6.050 1.00 82.62 86 THR A N 1
ATOM 707 C CA . THR A 1 86 ? 1.356 10.326 -6.161 1.00 82.62 86 THR A CA 1
ATOM 708 C C . THR A 1 86 ? 1.973 11.001 -7.386 1.00 82.62 86 THR A C 1
ATOM 710 O O . THR A 1 86 ? 3.059 11.578 -7.299 1.00 82.62 86 THR A O 1
ATOM 713 N N . MET A 1 87 ? 1.274 11.003 -8.521 1.00 83.94 87 MET A N 1
ATOM 714 C CA . MET A 1 87 ? 1.702 11.711 -9.731 1.00 83.94 87 MET A CA 1
ATOM 715 C C . MET A 1 87 ? 1.758 13.233 -9.528 1.00 83.94 87 MET A C 1
ATOM 717 O O . MET A 1 87 ? 2.699 13.894 -9.965 1.00 83.94 87 MET A O 1
ATOM 721 N N . GLU A 1 88 ? 0.784 13.817 -8.834 1.00 85.75 88 GLU A N 1
ATOM 722 C CA . GLU A 1 88 ? 0.802 15.243 -8.488 1.00 85.75 88 GLU A CA 1
ATOM 723 C C . GLU A 1 88 ? 1.940 15.595 -7.524 1.00 85.75 88 GLU A C 1
ATOM 725 O O . GLU A 1 88 ? 2.586 16.633 -7.680 1.00 85.75 88 GLU A O 1
ATOM 730 N N . LEU A 1 89 ? 2.203 14.738 -6.535 1.00 79.38 89 LEU A N 1
ATOM 731 C CA . LEU A 1 89 ? 3.306 14.907 -5.592 1.00 79.38 89 LEU A CA 1
ATOM 732 C C . LEU A 1 89 ? 4.657 14.811 -6.300 1.00 79.38 89 LEU A C 1
ATOM 734 O O . LEU A 1 89 ? 5.486 15.698 -6.130 1.00 79.38 89 LEU A O 1
ATOM 738 N N . THR A 1 90 ? 4.872 13.791 -7.130 1.00 80.69 90 THR A N 1
ATOM 739 C CA . THR A 1 90 ? 6.137 13.595 -7.863 1.00 80.69 90 THR A CA 1
ATOM 740 C C . THR A 1 90 ? 6.457 14.768 -8.788 1.00 80.69 90 THR A C 1
ATOM 742 O O . THR A 1 90 ? 7.601 15.213 -8.810 1.00 80.69 90 THR A O 1
ATOM 745 N N . LYS A 1 91 ? 5.458 15.363 -9.457 1.00 83.69 91 LYS A N 1
ATOM 746 C CA . LYS A 1 91 ? 5.635 16.579 -10.277 1.00 83.69 91 LYS A CA 1
ATOM 747 C C . LYS A 1 91 ? 6.146 17.794 -9.491 1.00 83.69 91 LYS A C 1
ATOM 749 O O . LYS A 1 91 ? 6.772 18.672 -10.080 1.00 83.69 91 LYS A O 1
ATOM 754 N N . LYS A 1 92 ? 5.881 17.875 -8.182 1.00 80.12 92 LYS A N 1
ATOM 755 C CA . LYS A 1 92 ? 6.308 19.005 -7.333 1.00 80.12 92 LYS A CA 1
ATOM 756 C C . LYS A 1 92 ? 7.786 18.936 -6.936 1.00 80.12 92 LYS A C 1
ATOM 758 O O . LYS A 1 92 ? 8.314 19.940 -6.460 1.00 80.12 92 LYS A O 1
ATOM 763 N N . TYR A 1 93 ? 8.461 17.800 -7.131 1.00 78.88 93 TYR A N 1
ATOM 764 C CA . TYR A 1 93 ? 9.840 17.593 -6.685 1.00 78.88 93 TYR A CA 1
ATOM 765 C C . TYR A 1 93 ? 10.770 17.245 -7.845 1.00 78.88 93 TYR A C 1
ATOM 767 O O . TYR A 1 93 ? 10.445 16.450 -8.719 1.00 78.88 93 TYR A O 1
ATOM 775 N N . LYS A 1 94 ? 11.967 17.840 -7.841 1.00 72.94 94 LYS A N 1
ATOM 776 C CA . LYS A 1 94 ? 12.936 17.692 -8.938 1.00 72.94 94 LYS A CA 1
ATOM 777 C C . LYS A 1 94 ? 13.716 16.381 -8.879 1.00 72.94 94 LYS A C 1
ATOM 779 O O . LYS A 1 94 ? 14.245 15.943 -9.895 1.00 72.94 94 LYS A O 1
ATOM 784 N N . ASN A 1 95 ? 13.847 15.783 -7.695 1.00 81.12 95 ASN A N 1
ATOM 785 C CA . ASN A 1 95 ? 14.591 14.543 -7.506 1.00 81.12 95 ASN A CA 1
ATOM 786 C C . ASN A 1 95 ? 13.946 13.630 -6.452 1.00 81.12 95 ASN A C 1
ATOM 788 O O . ASN A 1 95 ? 13.222 14.071 -5.559 1.00 81.12 95 ASN A O 1
ATOM 792 N N . VAL A 1 96 ? 14.266 12.337 -6.550 1.00 77.81 96 VAL A N 1
ATOM 793 C CA . VAL A 1 96 ? 13.708 11.273 -5.698 1.00 77.81 96 VAL A CA 1
ATOM 794 C C . VAL A 1 96 ? 14.044 11.479 -4.216 1.00 77.81 96 VAL A C 1
ATOM 796 O O . VAL A 1 96 ? 13.211 11.223 -3.356 1.00 77.81 96 VAL A O 1
ATOM 799 N N . LYS A 1 97 ? 15.231 12.010 -3.892 1.00 81.81 97 LYS A N 1
ATOM 800 C CA . LYS A 1 97 ? 15.654 12.211 -2.494 1.00 81.81 97 LYS A CA 1
ATOM 801 C C . LYS A 1 97 ? 14.841 13.293 -1.781 1.00 81.81 97 LYS A C 1
ATOM 803 O O . LYS A 1 97 ? 14.555 13.163 -0.593 1.00 81.81 97 LYS A O 1
ATOM 808 N N . GLU A 1 98 ? 14.503 14.377 -2.474 1.00 81.69 98 GLU A N 1
ATOM 809 C CA . GLU A 1 98 ? 13.634 15.435 -1.948 1.00 81.69 98 GLU A CA 1
ATOM 810 C C . GLU A 1 98 ? 12.213 14.924 -1.730 1.00 81.69 98 GLU A C 1
ATOM 812 O O . GLU A 1 98 ? 11.644 15.160 -0.663 1.00 81.69 98 GLU A O 1
ATOM 817 N N . LEU A 1 99 ? 11.689 14.163 -2.696 1.00 78.12 99 LEU A N 1
ATOM 818 C CA . LEU A 1 99 ? 10.393 13.502 -2.584 1.00 78.12 99 LEU A CA 1
ATOM 819 C C . LEU A 1 99 ? 10.350 12.577 -1.359 1.00 78.12 99 LEU A C 1
ATOM 821 O O . LEU A 1 99 ? 9.446 12.699 -0.541 1.00 78.12 99 LEU A O 1
ATOM 825 N N . GLU A 1 100 ? 11.351 11.711 -1.179 1.00 80.12 100 GLU A N 1
ATOM 826 C CA . GLU A 1 100 ? 11.430 10.786 -0.039 1.00 80.12 100 GLU A CA 1
ATOM 827 C C . GLU A 1 100 ? 11.481 11.509 1.312 1.00 80.12 100 GLU A C 1
ATOM 829 O O . GLU A 1 100 ? 10.794 11.122 2.259 1.00 80.12 100 GLU A O 1
ATOM 834 N N . LYS A 1 101 ? 12.294 12.568 1.430 1.00 83.69 101 LYS A N 1
ATOM 835 C CA . LYS A 1 101 ? 12.386 13.351 2.673 1.00 83.69 101 LYS A CA 1
ATOM 836 C C . LYS A 1 101 ? 11.060 14.022 3.011 1.00 83.69 101 LYS A C 1
ATOM 838 O O . LYS A 1 101 ? 10.655 14.024 4.174 1.00 83.69 101 LYS A O 1
ATOM 843 N N . MET A 1 102 ? 10.395 14.592 2.009 1.00 80.69 102 MET A N 1
ATOM 844 C CA . MET A 1 102 ? 9.111 15.258 2.205 1.00 80.69 102 MET A CA 1
ATOM 845 C C . MET A 1 102 ? 8.001 14.257 2.505 1.00 80.69 102 MET A C 1
ATOM 847 O O . MET A 1 102 ? 7.238 14.498 3.435 1.00 80.69 102 MET A O 1
ATOM 851 N N . ALA A 1 103 ? 7.964 13.114 1.818 1.00 80.19 103 ALA A N 1
ATOM 852 C CA . ALA A 1 103 ? 7.026 12.031 2.102 1.00 80.19 103 ALA A CA 1
ATOM 853 C C . ALA A 1 103 ? 7.130 11.575 3.564 1.00 80.19 103 ALA A C 1
ATOM 855 O O . ALA A 1 103 ? 6.131 11.592 4.275 1.00 80.19 103 ALA A O 1
ATOM 856 N N . LYS A 1 104 ? 8.347 11.312 4.063 1.00 84.12 104 LYS A N 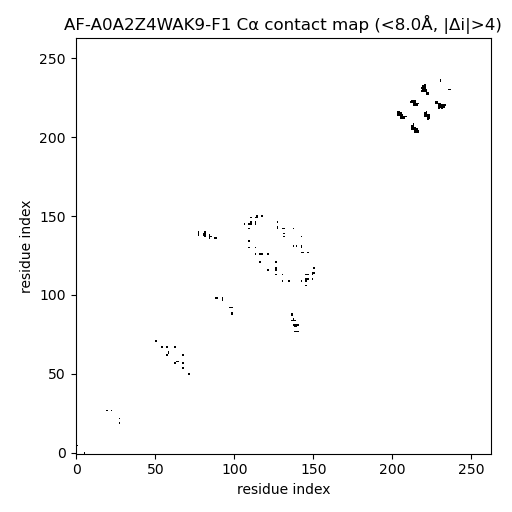1
ATOM 857 C CA . LYS A 1 104 ? 8.572 10.943 5.473 1.00 84.12 104 LYS A CA 1
ATOM 858 C C . LYS A 1 104 ? 8.106 12.016 6.455 1.00 84.12 104 LYS A C 1
ATOM 860 O O . LYS A 1 104 ? 7.514 11.701 7.482 1.00 84.12 104 LYS A O 1
ATOM 865 N N . LYS A 1 105 ? 8.375 13.292 6.159 1.00 85.88 105 LYS A N 1
ATOM 866 C CA . LYS A 1 105 ? 7.941 14.404 7.018 1.00 85.88 105 LYS A CA 1
ATOM 867 C C . LYS A 1 105 ? 6.417 14.519 7.051 1.00 85.88 105 LYS A C 1
ATOM 869 O O . LYS A 1 105 ? 5.847 14.746 8.112 1.00 85.88 105 LYS A O 1
ATOM 874 N N . ILE A 1 106 ? 5.769 14.358 5.901 1.00 84.31 106 ILE A N 1
ATOM 875 C CA . ILE A 1 106 ? 4.312 14.392 5.787 1.00 84.31 106 ILE A CA 1
ATOM 876 C C . ILE A 1 106 ? 3.684 13.210 6.532 1.00 84.31 106 ILE A C 1
ATOM 878 O O . ILE A 1 106 ? 2.754 13.421 7.304 1.00 84.31 106 ILE A O 1
ATOM 882 N N . GLU A 1 107 ? 4.219 11.998 6.364 1.00 84.06 107 GLU A N 1
ATOM 883 C CA . GLU A 1 107 ? 3.782 10.807 7.103 1.00 84.06 107 GLU A CA 1
ATOM 884 C C . GLU A 1 107 ? 3.888 11.001 8.614 1.00 84.06 107 GLU A C 1
ATOM 886 O O . GLU A 1 107 ? 2.948 10.691 9.346 1.00 84.06 107 GLU A O 1
ATOM 891 N N . GLN A 1 108 ? 5.011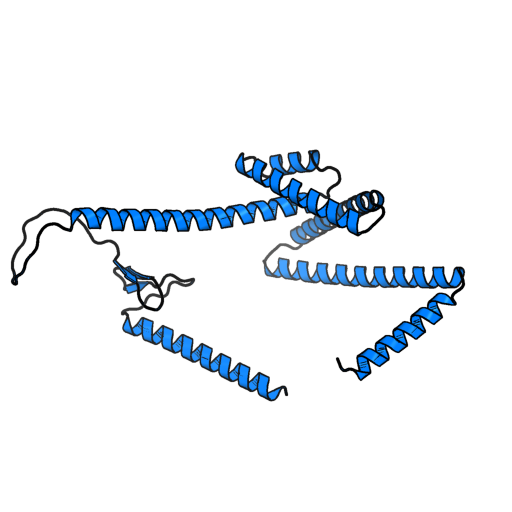 11.550 9.083 1.00 88.56 108 GLN A N 1
ATOM 892 C CA . GLN A 1 108 ? 5.226 11.793 10.504 1.00 88.56 108 GLN A CA 1
ATOM 893 C C . GLN A 1 108 ? 4.241 12.831 11.055 1.00 88.56 108 GLN A C 1
ATOM 895 O O . GLN A 1 108 ? 3.582 12.571 12.059 1.00 88.56 108 GLN A O 1
ATOM 900 N N . ASN A 1 109 ? 4.072 13.960 10.363 1.00 90.94 109 ASN A N 1
ATOM 901 C CA . ASN A 1 109 ? 3.120 14.997 10.762 1.00 90.94 109 ASN A CA 1
ATOM 902 C C . ASN A 1 109 ? 1.679 14.465 10.811 1.00 90.94 109 ASN A C 1
ATOM 904 O O . ASN A 1 109 ? 0.964 14.707 11.781 1.00 90.94 109 ASN A O 1
ATOM 908 N N . LEU A 1 110 ? 1.270 13.702 9.791 1.00 93.19 110 LEU A N 1
ATOM 909 C CA . LEU A 1 110 ? -0.042 13.061 9.736 1.00 93.19 110 LEU A CA 1
ATOM 910 C C . LEU A 1 110 ? -0.236 12.106 10.921 1.00 93.19 110 LEU A C 1
ATOM 912 O O . LEU A 1 110 ? -1.282 12.120 11.569 1.00 93.19 110 LEU A O 1
ATOM 916 N N . LYS A 1 111 ? 0.776 11.289 11.231 1.00 92.75 111 LYS A N 1
ATOM 917 C CA . LYS A 1 111 ? 0.741 10.354 12.360 1.00 92.75 111 LYS A CA 1
ATOM 918 C C . LYS A 1 111 ? 0.588 11.082 13.696 1.00 92.75 111 LYS A C 1
ATOM 920 O O . LYS A 1 111 ? -0.205 10.648 14.532 1.00 92.75 111 LYS A O 1
ATOM 925 N N . ASP A 1 112 ? 1.322 12.172 13.896 1.00 92.81 112 ASP A N 1
ATOM 926 C CA . ASP A 1 112 ? 1.285 12.953 15.133 1.00 92.81 112 ASP A CA 1
ATOM 927 C C . ASP A 1 112 ? -0.058 13.679 15.301 1.00 92.81 112 ASP A C 1
ATOM 929 O O . ASP A 1 112 ? -0.670 13.605 16.369 1.00 92.81 112 ASP A O 1
ATOM 933 N N . ASP A 1 113 ? -0.589 14.275 14.232 1.00 92.50 113 ASP A N 1
ATOM 934 C CA . ASP A 1 113 ? -1.919 14.892 14.231 1.00 92.50 113 ASP A CA 1
ATOM 935 C C . ASP A 1 113 ? -3.031 13.886 14.555 1.00 92.50 113 ASP A C 1
ATOM 937 O O . ASP A 1 113 ? -3.922 14.167 15.362 1.00 92.50 113 ASP A O 1
ATOM 941 N N . ILE A 1 114 ? -2.965 12.688 13.968 1.00 93.38 114 ILE A N 1
ATOM 942 C CA . ILE A 1 114 ? -3.908 11.602 14.250 1.00 93.38 114 ILE A CA 1
ATOM 943 C C . ILE A 1 114 ? -3.822 11.176 15.718 1.00 93.38 114 ILE A C 1
ATOM 945 O O . ILE A 1 114 ? -4.858 10.978 16.352 1.00 93.38 114 ILE A O 1
ATOM 949 N N . LYS A 1 115 ? -2.616 11.061 16.290 1.00 91.38 115 LYS A N 1
ATOM 950 C CA . LYS A 1 115 ? -2.434 10.726 17.713 1.00 91.38 115 LYS A CA 1
ATOM 951 C C . LYS A 1 115 ? -3.042 11.786 18.626 1.00 91.38 115 LYS A C 1
ATOM 953 O O . LYS A 1 115 ? -3.735 11.439 19.582 1.00 91.38 115 LYS A O 1
ATOM 958 N N . VAL A 1 116 ? -2.855 13.065 18.304 1.00 91.62 116 VAL A N 1
ATOM 959 C CA . VAL A 1 116 ? -3.495 14.174 19.026 1.00 91.62 116 VAL A CA 1
ATOM 960 C C . VAL A 1 116 ? -5.021 14.084 18.926 1.00 91.62 116 VAL A C 1
ATOM 962 O O . VAL A 1 116 ? -5.716 14.254 19.928 1.00 91.62 116 VAL A O 1
ATOM 965 N N . ALA A 1 117 ? -5.560 13.793 17.741 1.00 90.88 117 ALA A N 1
ATOM 966 C CA . ALA A 1 117 ? -7.001 13.682 17.530 1.00 90.88 117 ALA A CA 1
ATOM 967 C C . ALA A 1 117 ? -7.616 12.469 18.258 1.00 90.88 117 ALA A C 1
ATOM 969 O O . ALA A 1 117 ? -8.693 12.588 18.848 1.00 90.88 117 ALA A O 1
ATOM 970 N N . LEU A 1 118 ? -6.903 11.337 18.298 1.00 88.62 118 LEU A N 1
ATOM 971 C CA . LEU A 1 118 ? -7.269 10.150 19.079 1.00 88.62 118 LEU A CA 1
ATOM 972 C C . LEU A 1 118 ? -7.279 10.442 20.588 1.00 88.62 118 LEU A C 1
ATOM 974 O O . LEU A 1 118 ? -8.223 10.052 21.273 1.00 88.62 118 LEU A O 1
ATOM 978 N N . GLY A 1 119 ? -6.303 11.205 21.099 1.00 86.75 119 GLY A N 1
ATOM 979 C CA . GLY A 1 119 ? -6.266 11.642 22.502 1.00 86.75 119 GLY A CA 1
ATOM 980 C C . GLY A 1 119 ? -7.454 12.524 22.911 1.00 86.75 119 GLY A C 1
ATOM 981 O O . GLY A 1 119 ? -7.864 12.521 24.070 1.00 86.75 119 GLY A O 1
ATOM 982 N N . LYS A 1 120 ? -8.071 13.226 21.951 1.00 88.94 120 LYS A N 1
ATOM 983 C CA . LYS A 1 120 ? -9.286 14.037 22.156 1.00 88.94 120 LYS A CA 1
ATOM 984 C C . LYS A 1 120 ? -10.590 13.225 22.106 1.00 88.94 120 LYS A C 1
ATOM 986 O O . LYS A 1 120 ? -11.660 13.824 22.140 1.00 88.94 120 LYS A O 1
ATOM 991 N N . LYS A 1 121 ? -10.524 11.889 22.006 1.00 82.25 121 LYS A N 1
ATOM 992 C CA . LYS A 1 121 ? -11.684 10.976 21.920 1.00 82.25 121 LYS A CA 1
ATOM 993 C C . LYS A 1 121 ? -12.681 11.320 20.798 1.00 82.25 121 LYS A C 1
ATOM 995 O O . LYS A 1 121 ? -13.871 11.038 20.917 1.00 82.25 121 LYS A O 1
ATOM 1000 N N . LYS A 1 122 ? -12.206 11.917 19.698 1.00 86.19 122 LYS A N 1
ATOM 1001 C CA . LYS A 1 122 ? -13.026 12.163 18.500 1.00 86.19 122 LYS A CA 1
ATOM 1002 C C . LYS A 1 122 ? -13.444 10.844 17.842 1.00 86.19 122 LYS A C 1
ATOM 1004 O O . LYS A 1 122 ? -12.750 9.830 17.968 1.00 86.19 122 LYS A O 1
ATOM 1009 N N . THR A 1 123 ? -14.558 10.848 17.108 1.00 91.06 123 THR A N 1
ATOM 1010 C CA . THR A 1 123 ? -14.984 9.650 16.373 1.00 91.06 123 THR A CA 1
ATOM 1011 C C . THR A 1 123 ? -14.045 9.370 15.196 1.00 91.06 123 THR A C 1
ATOM 1013 O O . THR A 1 123 ? -13.376 10.270 14.687 1.00 91.06 123 THR A O 1
ATOM 1016 N N . LYS A 1 124 ? -14.004 8.116 14.718 1.00 91.44 124 LYS A N 1
ATOM 1017 C CA . LYS A 1 124 ? -13.235 7.748 13.512 1.00 91.44 124 LYS A CA 1
ATOM 1018 C C . LYS A 1 124 ? -13.566 8.672 12.338 1.00 91.44 124 LYS A C 1
ATOM 1020 O O . LYS A 1 124 ? -12.658 9.086 11.629 1.00 91.44 124 LYS A O 1
ATOM 1025 N N . LYS A 1 125 ? -14.853 8.969 12.142 1.00 93.12 125 LYS A N 1
ATOM 1026 C CA . LYS A 1 125 ? -15.327 9.805 11.040 1.00 93.12 125 LYS A CA 1
ATOM 1027 C C . LYS A 1 125 ? -14.769 11.223 11.154 1.00 93.12 125 LYS A C 1
ATOM 1029 O O . LYS A 1 125 ? -14.124 11.673 10.220 1.00 93.12 125 LYS A O 1
ATOM 1034 N N . ASP A 1 126 ? -14.907 11.854 12.320 1.00 92.31 126 ASP A N 1
ATOM 1035 C CA . ASP A 1 126 ? -14.437 13.232 12.527 1.00 92.31 126 ASP A CA 1
ATOM 1036 C C . ASP A 1 126 ? -12.921 13.359 12.344 1.00 92.31 126 ASP A C 1
ATOM 1038 O O . ASP A 1 126 ? -12.442 14.336 11.777 1.00 92.31 126 ASP A O 1
ATOM 1042 N N . ILE A 1 127 ? -12.159 12.363 12.814 1.00 92.94 127 ILE A N 1
ATOM 1043 C CA . ILE A 1 127 ? -10.700 12.341 12.650 1.00 92.94 127 ILE A CA 1
ATOM 1044 C C . ILE A 1 127 ? -10.342 12.230 11.169 1.00 92.94 127 ILE A C 1
ATOM 1046 O O . ILE A 1 127 ? -9.492 12.977 10.693 1.00 92.94 127 ILE A O 1
ATOM 1050 N N . LEU A 1 128 ? -10.967 11.304 10.437 1.00 93.12 128 LEU A N 1
ATOM 1051 C CA . LEU A 1 128 ? -10.681 11.125 9.017 1.00 93.12 128 LEU A CA 1
ATOM 1052 C C . LEU A 1 128 ? -11.069 12.368 8.209 1.00 93.12 128 LEU A C 1
ATOM 1054 O O . LEU A 1 128 ? -10.252 12.824 7.417 1.00 93.12 128 LEU A O 1
ATOM 1058 N N . ASP A 1 129 ? -12.238 12.960 8.460 1.00 92.62 129 ASP A N 1
ATOM 1059 C CA . ASP A 1 129 ? -12.694 14.179 7.780 1.00 92.62 129 ASP A CA 1
ATOM 1060 C C . ASP A 1 129 ? -11.745 15.366 8.046 1.00 92.62 129 ASP A C 1
ATOM 1062 O O . ASP A 1 129 ? -11.353 16.072 7.114 1.00 92.62 129 ASP A O 1
ATOM 1066 N N . GLU A 1 130 ? -11.285 15.543 9.292 1.00 93.38 130 GLU A N 1
ATOM 1067 C CA . GLU A 1 130 ? -10.277 16.554 9.649 1.00 93.38 130 GLU A CA 1
ATOM 1068 C C . GLU A 1 130 ? -8.945 16.316 8.922 1.00 93.38 130 GLU A C 1
ATOM 1070 O O . GLU A 1 130 ? -8.348 17.258 8.395 1.00 93.38 130 GLU A O 1
ATOM 1075 N N . MET A 1 131 ? -8.478 15.064 8.855 1.00 94.38 131 MET A N 1
ATOM 1076 C CA . MET A 1 131 ? -7.227 14.734 8.169 1.00 94.38 131 MET A CA 1
ATOM 1077 C C . MET A 1 131 ? -7.343 14.879 6.650 1.00 94.38 131 MET A C 1
ATOM 1079 O O . MET A 1 131 ? -6.415 15.398 6.036 1.00 94.38 131 MET A O 1
ATOM 1083 N N . PHE A 1 132 ? -8.465 14.494 6.034 1.00 92.19 132 PHE A N 1
ATOM 1084 C CA . PHE A 1 132 ? -8.705 14.718 4.604 1.00 92.19 132 PHE A CA 1
ATOM 1085 C C . PHE A 1 132 ? -8.702 16.211 4.267 1.00 92.19 132 PHE A C 1
ATOM 1087 O O . PHE A 1 132 ? -8.128 16.610 3.254 1.00 92.19 132 PHE A O 1
ATOM 1094 N N . PHE A 1 133 ? -9.280 17.043 5.139 1.00 92.31 133 PHE A N 1
ATOM 1095 C CA . PHE A 1 133 ? -9.262 18.494 4.978 1.00 92.31 133 PHE A CA 1
ATOM 1096 C C . PHE A 1 133 ? -7.855 19.085 5.145 1.00 92.31 133 PHE A C 1
ATOM 1098 O O . PHE A 1 133 ? -7.439 19.931 4.355 1.00 92.31 133 PHE A O 1
ATOM 1105 N N . LYS A 1 134 ? -7.099 18.635 6.154 1.00 92.88 134 LYS A N 1
ATOM 1106 C CA . LYS A 1 134 ? -5.745 19.137 6.442 1.00 92.88 134 LYS A CA 1
ATOM 1107 C C . LYS A 1 134 ? -4.704 18.659 5.422 1.00 92.88 134 LYS A C 1
ATOM 1109 O O . LYS A 1 134 ? -3.738 19.372 5.150 1.00 92.88 134 LYS A O 1
ATOM 1114 N N . TYR A 1 135 ? -4.909 17.480 4.838 1.00 89.75 135 TYR A N 1
ATOM 1115 C CA . TYR A 1 135 ? -3.981 16.819 3.921 1.00 89.75 135 TYR A CA 1
ATOM 1116 C C . TYR A 1 135 ? -4.624 16.488 2.555 1.00 89.75 135 TYR A C 1
ATOM 1118 O O . TYR A 1 135 ? -4.602 15.334 2.128 1.00 89.75 135 TYR A O 1
ATOM 1126 N N . PRO A 1 136 ? -5.115 17.485 1.791 1.00 87.19 136 PRO A N 1
ATOM 1127 C CA . PRO A 1 136 ? -5.856 17.259 0.540 1.00 87.19 136 PRO A CA 1
ATOM 1128 C C . PRO A 1 136 ? -4.998 16.695 -0.608 1.00 87.19 136 PRO A C 1
ATOM 1130 O O . PRO A 1 136 ? -5.510 16.277 -1.650 1.00 87.19 136 PRO A O 1
ATOM 1133 N N . ASN A 1 137 ? -3.673 16.717 -0.445 1.00 84.94 137 ASN A N 1
ATOM 1134 C CA . ASN A 1 137 ? -2.714 16.166 -1.402 1.00 84.94 137 ASN A CA 1
ATOM 1135 C C . ASN A 1 137 ? -2.362 14.698 -1.117 1.00 84.94 137 ASN A C 1
ATOM 1137 O O . ASN A 1 137 ? -1.593 14.121 -1.879 1.00 84.94 137 ASN A O 1
ATOM 1141 N N . LEU A 1 138 ? -2.876 14.107 -0.034 1.00 87.62 138 LEU A N 1
ATOM 1142 C CA . LEU A 1 138 ? -2.682 12.692 0.272 1.00 87.62 138 LEU A CA 1
ATOM 1143 C C . LEU A 1 138 ? -3.908 11.890 -0.145 1.00 87.62 138 LEU A C 1
ATOM 1145 O O . LEU A 1 138 ? -5.026 12.403 -0.159 1.00 87.62 138 LEU A O 1
ATOM 1149 N N . SER A 1 139 ? -3.684 10.628 -0.498 1.00 88.12 139 SER A N 1
ATOM 1150 C CA . SER A 1 139 ? -4.764 9.707 -0.833 1.00 88.12 139 SER A CA 1
ATOM 1151 C C . SER A 1 139 ? -5.560 9.317 0.410 1.00 88.12 139 SER A C 1
ATOM 1153 O O . SER A 1 139 ? -5.043 9.303 1.539 1.00 88.12 139 SER A O 1
ATOM 1155 N N . LYS A 1 140 ? -6.824 8.925 0.209 1.00 88.69 140 LYS A N 1
ATOM 1156 C CA . LYS A 1 140 ? -7.651 8.446 1.319 1.00 88.69 140 LYS A CA 1
ATOM 1157 C C . LYS A 1 140 ? -7.079 7.191 1.958 1.00 88.69 140 LYS A C 1
ATOM 1159 O O . LYS A 1 140 ? -7.194 7.028 3.174 1.00 88.69 140 LYS A O 1
ATOM 1164 N N . SER A 1 141 ? -6.449 6.332 1.159 1.00 88.44 141 SER A N 1
ATOM 1165 C CA . SER A 1 141 ? -5.760 5.125 1.614 1.00 88.44 141 SER A CA 1
ATOM 1166 C C . SER A 1 141 ? -4.629 5.458 2.588 1.00 88.44 141 SER A C 1
ATOM 1168 O O . SER A 1 141 ? -4.581 4.888 3.676 1.00 88.44 141 SER A O 1
ATOM 1170 N N . MET A 1 142 ? -3.774 6.435 2.274 1.00 88.12 142 MET A N 1
ATOM 1171 C CA . MET A 1 142 ? -2.654 6.836 3.128 1.00 88.12 142 MET A CA 1
ATOM 1172 C C . MET A 1 142 ? -3.134 7.350 4.490 1.00 88.12 142 MET A C 1
ATOM 1174 O O . MET A 1 142 ? -2.635 6.926 5.536 1.00 88.12 142 MET A O 1
ATOM 1178 N N . ILE A 1 143 ? -4.152 8.212 4.494 1.00 92.00 143 ILE A N 1
ATOM 1179 C CA . ILE A 1 143 ? -4.732 8.770 5.723 1.00 92.00 143 ILE A CA 1
ATOM 1180 C C . ILE A 1 143 ? -5.443 7.688 6.544 1.00 92.00 143 ILE A C 1
ATOM 1182 O O . ILE A 1 143 ? -5.192 7.557 7.744 1.00 92.00 143 ILE A O 1
ATOM 1186 N N . SER A 1 144 ? -6.271 6.861 5.903 1.00 91.81 144 SER A N 1
ATOM 1187 C CA . SER A 1 144 ? -7.022 5.792 6.576 1.00 91.81 144 SER A CA 1
ATOM 1188 C C . SER A 1 144 ? -6.100 4.722 7.166 1.00 91.81 144 SER A C 1
ATOM 1190 O O . SER A 1 144 ? -6.309 4.279 8.297 1.00 91.81 144 SER A O 1
ATOM 1192 N N . ASN A 1 145 ? -5.041 4.348 6.445 1.00 89.62 145 ASN A N 1
ATOM 1193 C CA . ASN A 1 145 ? -4.051 3.380 6.913 1.00 89.62 145 ASN A CA 1
ATOM 1194 C C . ASN A 1 145 ? -3.217 3.940 8.066 1.00 89.62 145 ASN A C 1
ATOM 1196 O O . ASN A 1 145 ? -2.954 3.228 9.035 1.00 89.62 145 ASN A O 1
ATOM 1200 N N . THR A 1 146 ? -2.833 5.219 8.001 1.00 91.88 146 THR A N 1
ATOM 1201 C CA . THR A 1 146 ? -2.109 5.875 9.101 1.00 91.88 146 THR A CA 1
ATOM 1202 C C . THR A 1 146 ? -2.976 5.951 10.354 1.00 91.88 146 THR A C 1
ATOM 1204 O O . THR A 1 146 ? -2.484 5.672 11.447 1.00 91.88 146 THR A O 1
ATOM 1207 N N . TYR A 1 147 ? -4.279 6.221 10.206 1.00 93.12 147 TYR A N 1
ATOM 1208 C CA . TYR A 1 147 ? -5.240 6.129 11.307 1.00 93.12 147 TYR A CA 1
ATOM 1209 C C . TYR A 1 147 ? -5.288 4.724 11.912 1.00 93.12 147 TYR A C 1
ATOM 1211 O O . TYR A 1 147 ? -5.157 4.581 13.127 1.00 93.12 147 TYR A O 1
ATOM 1219 N N . GLY A 1 148 ? -5.442 3.690 11.076 1.00 90.12 148 GLY A N 1
ATOM 1220 C CA . GLY A 1 148 ? -5.486 2.297 11.527 1.00 90.12 148 GLY A CA 1
ATOM 1221 C C . GLY A 1 148 ? -4.239 1.910 12.324 1.00 90.12 148 GLY A C 1
ATOM 1222 O O . GLY A 1 148 ? -4.353 1.447 13.457 1.00 90.12 148 GLY A O 1
ATOM 1223 N N . LYS A 1 149 ? -3.052 2.206 11.780 1.00 90.06 149 LYS A N 1
ATOM 1224 C CA . LYS A 1 149 ? -1.761 1.949 12.437 1.00 90.06 149 LYS A CA 1
ATOM 1225 C C . LYS A 1 149 ? -1.614 2.717 13.751 1.00 90.06 149 LYS A C 1
ATOM 1227 O O . LYS A 1 149 ? -1.251 2.132 14.763 1.00 90.06 149 LYS A O 1
ATOM 1232 N N . ALA A 1 150 ? -1.922 4.016 13.762 1.00 90.69 150 ALA A N 1
ATOM 1233 C CA . ALA A 1 150 ? -1.814 4.837 14.968 1.00 90.69 150 ALA A CA 1
ATOM 1234 C C . ALA A 1 150 ? -2.768 4.374 16.080 1.00 90.69 150 ALA A C 1
ATOM 1236 O O . ALA A 1 150 ? -2.415 4.443 17.257 1.00 90.69 150 ALA A O 1
ATOM 1237 N N . LYS A 1 151 ? -3.961 3.889 15.715 1.00 89.94 151 LYS A N 1
ATOM 1238 C CA . LYS A 1 151 ? -4.932 3.333 16.659 1.00 89.94 151 LYS A CA 1
ATOM 1239 C C . LYS A 1 151 ? -4.452 2.014 17.272 1.00 89.94 151 LYS A C 1
ATOM 1241 O O . LYS A 1 151 ? -4.594 1.848 18.479 1.00 89.94 151 LYS A O 1
ATOM 1246 N N . GLU A 1 152 ? -3.893 1.102 16.477 1.00 87.75 152 GLU A N 1
ATOM 1247 C CA . GLU A 1 152 ? -3.321 -0.153 16.995 1.00 87.75 152 GLU A CA 1
ATOM 1248 C C . GLU A 1 152 ? -2.097 0.105 17.889 1.00 87.75 152 GLU A C 1
ATOM 1250 O O . GLU A 1 152 ? -2.039 -0.414 19.001 1.00 87.75 152 GLU A O 1
ATOM 1255 N N . GLU A 1 153 ? -1.195 1.017 17.498 1.00 87.12 153 GLU A N 1
ATOM 1256 C CA . GLU A 1 153 ? -0.051 1.426 18.334 1.00 87.12 153 GLU A CA 1
ATOM 1257 C C . GLU A 1 153 ? -0.476 1.949 19.719 1.00 87.12 153 GLU A C 1
ATOM 1259 O O . GLU A 1 153 ? 0.235 1.751 20.704 1.00 87.12 153 GLU A O 1
ATOM 1264 N N . LEU A 1 154 ? -1.609 2.657 19.807 1.00 82.94 154 LEU A N 1
ATOM 1265 C CA . LEU A 1 154 ? -2.149 3.138 21.081 1.00 82.94 154 LEU A CA 1
ATOM 1266 C C . LEU A 1 154 ? -2.704 1.992 21.929 1.00 82.94 154 LEU A C 1
ATOM 1268 O O . LEU A 1 154 ? -2.380 1.920 23.109 1.00 82.94 154 LEU A O 1
ATOM 1272 N N . LYS A 1 155 ? -3.455 1.058 21.333 1.00 81.00 155 LYS A N 1
ATOM 1273 C CA . LYS A 1 155 ? -3.968 -0.119 22.053 1.00 81.00 155 LYS A CA 1
ATOM 1274 C C . LYS A 1 155 ? -2.847 -0.976 22.638 1.00 81.00 155 LYS A C 1
ATOM 1276 O O . LYS A 1 155 ? -2.971 -1.450 23.762 1.00 81.00 155 LYS A O 1
ATOM 1281 N N . GLU A 1 156 ? -1.761 -1.187 21.897 1.00 75.06 156 GLU A N 1
ATOM 1282 C CA . GLU A 1 156 ? -0.603 -1.943 22.391 1.00 75.06 156 GLU A CA 1
ATOM 1283 C C . GLU A 1 156 ? 0.102 -1.231 23.550 1.00 75.06 156 GLU A C 1
ATOM 1285 O O . GLU A 1 156 ? 0.524 -1.875 24.509 1.00 75.06 156 GLU A O 1
ATOM 1290 N N . LYS A 1 157 ? 0.209 0.103 23.488 1.00 70.81 157 LYS A N 1
ATOM 1291 C CA . LYS A 1 157 ? 0.763 0.902 24.588 1.00 70.81 157 LYS A CA 1
ATOM 1292 C C . LYS A 1 157 ? -0.120 0.862 25.825 1.00 70.81 157 LYS A C 1
ATOM 1294 O O . LYS A 1 157 ? 0.415 0.707 26.919 1.00 70.81 157 LYS A O 1
ATOM 1299 N N . ASP A 1 158 ? -1.434 0.971 25.650 1.00 67.38 158 ASP A N 1
ATOM 1300 C CA . ASP A 1 158 ? -2.402 0.913 26.745 1.00 67.38 158 ASP A CA 1
ATOM 1301 C C . ASP A 1 158 ? -2.388 -0.468 27.417 1.00 67.38 158 ASP A C 1
ATOM 1303 O O . ASP A 1 158 ? -2.380 -0.544 28.643 1.00 67.38 158 ASP A O 1
ATOM 1307 N N . LYS A 1 159 ? -2.286 -1.564 26.647 1.00 63.94 159 LYS A N 1
ATOM 1308 C CA . LYS A 1 159 ? -2.107 -2.920 27.203 1.00 63.94 159 LYS A CA 1
ATOM 1309 C C . LYS A 1 159 ? -0.846 -3.021 28.067 1.00 63.94 159 LYS A C 1
ATOM 1311 O O . LYS A 1 159 ? -0.948 -3.375 29.236 1.00 63.94 159 LYS A O 1
ATOM 1316 N N . LYS A 1 160 ? 0.306 -2.587 27.544 1.00 59.69 160 LYS A N 1
ATOM 1317 C CA . LYS A 1 160 ? 1.580 -2.594 28.288 1.00 59.69 160 LYS A CA 1
ATOM 1318 C C . LYS A 1 160 ? 1.551 -1.723 29.547 1.00 59.69 160 LYS A C 1
ATOM 1320 O O . LYS A 1 160 ? 2.030 -2.144 30.590 1.00 59.69 160 LYS A O 1
ATOM 1325 N N . THR A 1 161 ? 0.959 -0.527 29.483 1.00 57.75 161 THR A N 1
ATOM 1326 C CA . THR A 1 161 ? 0.850 0.346 30.671 1.00 57.75 161 THR A CA 1
ATOM 1327 C C . THR A 1 161 ? -0.155 -0.163 31.697 1.00 57.75 161 THR A C 1
ATOM 1329 O O . THR A 1 161 ? -0.036 0.179 32.870 1.00 57.75 161 THR A O 1
ATOM 1332 N N . THR A 1 162 ? -1.159 -0.941 31.289 1.00 55.50 162 THR A N 1
ATOM 1333 C CA . THR A 1 162 ? -2.091 -1.577 32.231 1.00 55.50 162 THR A CA 1
ATOM 1334 C C . THR A 1 162 ? -1.391 -2.717 32.967 1.00 55.50 162 THR A C 1
ATOM 1336 O O . THR A 1 162 ? -1.444 -2.754 34.191 1.00 55.50 162 THR A O 1
ATOM 1339 N N . GLU A 1 163 ? -0.632 -3.548 32.247 1.00 54.97 163 GLU A N 1
ATOM 1340 C CA . GLU A 1 163 ? 0.213 -4.601 32.827 1.00 54.97 163 GLU A CA 1
ATOM 1341 C C . GLU A 1 163 ? 1.255 -4.023 33.807 1.00 54.97 163 GLU A C 1
ATOM 1343 O O . GLU A 1 163 ? 1.369 -4.494 34.935 1.00 54.97 163 GLU A O 1
ATOM 1348 N N . GLU A 1 164 ? 1.952 -2.940 33.444 1.00 53.66 164 GLU A N 1
ATOM 1349 C CA . GLU A 1 164 ? 2.914 -2.267 34.337 1.00 53.66 164 GLU A CA 1
ATOM 1350 C C . GLU A 1 164 ? 2.254 -1.682 35.598 1.00 53.66 164 GLU A C 1
ATOM 1352 O O . GLU A 1 164 ? 2.806 -1.791 36.691 1.00 53.66 164 GLU A O 1
ATOM 1357 N N . LYS A 1 165 ? 1.051 -1.102 35.485 1.00 54.22 165 LYS A N 1
ATOM 1358 C CA . LYS A 1 165 ? 0.313 -0.562 36.642 1.00 54.22 165 LYS A CA 1
ATOM 1359 C C . LYS A 1 165 ? -0.202 -1.650 37.577 1.00 54.22 165 LYS A C 1
ATOM 1361 O O . LYS A 1 165 ? -0.251 -1.427 38.784 1.00 54.22 165 LYS A O 1
ATOM 1366 N N . GLU A 1 166 ? -0.603 -2.799 37.041 1.00 54.16 166 GLU A N 1
ATOM 1367 C CA . GLU A 1 166 ? -1.005 -3.957 37.845 1.00 54.16 166 GLU A CA 1
ATOM 1368 C C . GLU A 1 166 ? 0.195 -4.551 38.593 1.00 54.16 166 GLU A C 1
ATOM 1370 O O . GLU A 1 166 ? 0.076 -4.879 39.776 1.00 54.16 166 GLU A O 1
ATOM 1375 N N . ILE A 1 167 ? 1.371 -4.587 37.956 1.00 52.50 167 ILE A N 1
ATOM 1376 C CA . ILE A 1 167 ? 2.635 -4.986 38.588 1.00 52.50 167 ILE A CA 1
ATOM 1377 C C . ILE A 1 167 ? 3.033 -3.990 39.687 1.00 52.50 167 ILE A C 1
ATOM 1379 O O . ILE A 1 167 ? 3.305 -4.407 40.811 1.00 52.50 167 ILE A O 1
ATOM 1383 N N . ASP A 1 168 ? 3.001 -2.682 39.422 1.00 50.12 168 ASP A N 1
ATOM 1384 C CA . ASP A 1 168 ? 3.335 -1.655 40.419 1.00 50.12 168 ASP A CA 1
ATOM 1385 C C . ASP A 1 168 ? 2.364 -1.655 41.611 1.00 50.12 168 ASP A C 1
ATOM 1387 O O . ASP A 1 168 ? 2.784 -1.495 42.761 1.00 50.12 168 ASP A O 1
ATOM 1391 N N . ALA A 1 169 ? 1.068 -1.877 41.369 1.00 54.69 169 ALA A N 1
ATOM 1392 C CA . ALA A 1 169 ? 0.071 -2.009 42.429 1.00 54.69 169 ALA A CA 1
ATOM 1393 C C . ALA A 1 169 ? 0.303 -3.269 43.282 1.00 54.69 169 ALA A C 1
ATOM 1395 O O . ALA A 1 169 ? 0.210 -3.205 44.511 1.00 54.69 169 ALA A O 1
ATOM 1396 N N . ALA A 1 170 ? 0.658 -4.397 42.658 1.00 50.50 170 ALA A N 1
ATOM 1397 C CA . ALA A 1 170 ? 1.016 -5.624 43.365 1.00 50.50 170 ALA A CA 1
ATOM 1398 C C . ALA A 1 170 ? 2.304 -5.451 44.193 1.00 50.50 170 ALA A C 1
ATOM 1400 O O . ALA A 1 170 ? 2.356 -5.854 45.354 1.00 50.50 170 ALA A O 1
ATOM 1401 N N . VAL A 1 171 ? 3.316 -4.776 43.644 1.00 49.66 171 VAL A N 1
ATOM 1402 C CA . VAL A 1 171 ? 4.571 -4.454 44.338 1.00 49.66 171 VAL A CA 1
ATOM 1403 C C . VAL A 1 171 ? 4.312 -3.543 45.543 1.00 49.66 171 VAL A C 1
ATOM 1405 O O . VAL A 1 171 ? 4.782 -3.831 46.645 1.00 49.66 171 VAL A O 1
ATOM 1408 N N . GLN A 1 172 ? 3.514 -2.480 45.395 1.00 51.22 172 GLN A N 1
ATOM 1409 C CA . GLN A 1 172 ? 3.169 -1.594 46.514 1.00 51.22 172 GLN A CA 1
ATOM 1410 C C . GLN A 1 172 ? 2.403 -2.316 47.630 1.00 51.22 172 GLN A C 1
ATOM 1412 O O . GLN A 1 172 ? 2.662 -2.050 48.804 1.00 51.22 17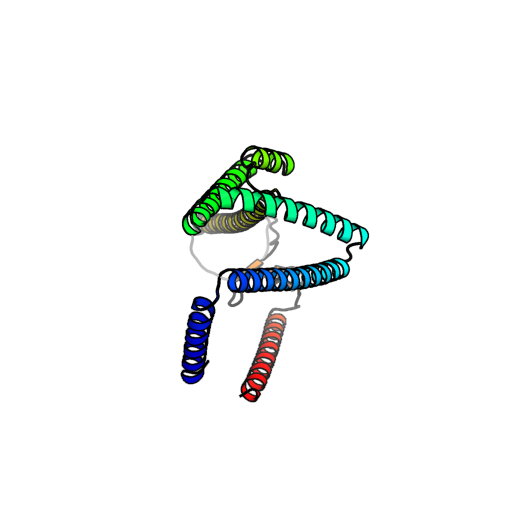2 GLN A O 1
ATOM 1417 N N . TYR A 1 173 ? 1.517 -3.254 47.288 1.00 49.44 173 TYR A N 1
ATOM 1418 C CA . TYR A 1 173 ? 0.805 -4.078 48.266 1.00 49.44 173 TYR A CA 1
ATOM 1419 C C . TYR A 1 173 ? 1.770 -4.981 49.064 1.00 49.44 173 TYR A C 1
ATOM 1421 O O . TYR A 1 173 ? 1.748 -4.980 50.296 1.00 49.44 173 TYR A O 1
ATOM 1429 N N . VAL A 1 174 ? 2.702 -5.658 48.381 1.00 48.34 174 VAL A N 1
ATOM 1430 C CA . VAL A 1 174 ? 3.710 -6.539 49.005 1.00 48.34 174 VAL A CA 1
ATOM 1431 C C . VAL A 1 174 ? 4.679 -5.767 49.916 1.00 48.34 174 VAL A C 1
ATOM 1433 O O . VAL A 1 174 ? 5.048 -6.238 50.996 1.00 48.34 174 VAL A O 1
ATOM 1436 N N . PHE A 1 175 ? 5.085 -4.554 49.534 1.00 41.06 175 PHE A N 1
ATOM 1437 C CA . PHE A 1 175 ? 5.975 -3.730 50.363 1.00 41.06 175 PHE A CA 1
ATOM 1438 C C . PHE A 1 175 ? 5.257 -2.976 51.495 1.00 41.06 175 PHE A C 1
ATOM 1440 O O . PHE A 1 175 ? 5.909 -2.602 52.476 1.00 41.06 175 PHE A O 1
ATOM 1447 N N . ALA A 1 176 ? 3.938 -2.778 51.410 1.00 44.47 176 ALA A N 1
ATOM 1448 C CA . ALA A 1 176 ? 3.138 -2.229 52.504 1.00 44.47 176 ALA A CA 1
ATOM 1449 C C . ALA A 1 176 ? 2.937 -3.252 53.641 1.00 44.47 176 ALA A C 1
ATOM 1451 O O . ALA A 1 176 ? 3.095 -2.892 54.809 1.00 44.47 176 ALA A O 1
ATOM 1452 N N . GLU A 1 177 ? 2.696 -4.531 53.326 1.00 43.16 177 GLU A N 1
ATOM 1453 C CA . GLU A 1 177 ? 2.557 -5.599 54.336 1.00 43.16 177 GLU A CA 1
ATOM 1454 C C . GLU A 1 177 ? 3.884 -5.914 55.063 1.00 43.16 177 GLU A C 1
ATOM 1456 O O . GLU A 1 177 ? 3.897 -6.170 56.271 1.00 43.16 177 GLU A O 1
ATOM 1461 N N . ASN A 1 178 ? 5.033 -5.784 54.389 1.00 40.34 178 ASN A N 1
ATOM 1462 C CA . ASN A 1 178 ? 6.349 -6.029 54.999 1.00 40.34 178 ASN A CA 1
ATOM 1463 C C . ASN A 1 178 ? 6.813 -4.951 56.001 1.00 40.34 178 ASN A C 1
ATOM 1465 O O . ASN A 1 178 ? 7.768 -5.181 56.749 1.00 40.34 178 ASN A O 1
ATOM 1469 N N . LYS A 1 179 ? 6.147 -3.788 56.073 1.00 37.59 179 LYS A N 1
ATOM 1470 C CA . LYS A 1 179 ? 6.400 -2.787 57.129 1.00 37.59 179 LYS A CA 1
ATOM 1471 C C . LYS A 1 179 ? 5.594 -3.027 58.406 1.00 37.59 179 LYS A C 1
ATOM 1473 O O . LYS A 1 179 ? 5.996 -2.520 59.450 1.00 37.59 179 LYS A O 1
ATOM 1478 N N . GLN A 1 180 ? 4.505 -3.798 58.356 1.00 40.31 180 GLN A N 1
ATOM 1479 C CA . GLN A 1 180 ? 3.713 -4.127 59.548 1.00 40.31 180 GLN A CA 1
ATOM 1480 C C . GLN A 1 180 ? 4.150 -5.429 60.237 1.00 40.31 180 GLN A C 1
ATOM 1482 O O . GLN A 1 180 ? 3.967 -5.546 61.445 1.00 40.31 180 GLN A O 1
ATOM 1487 N N . ASN A 1 181 ? 4.802 -6.361 59.531 1.00 39.19 181 ASN A N 1
ATOM 1488 C CA . ASN A 1 181 ? 5.134 -7.686 60.081 1.00 39.19 181 ASN A CA 1
ATOM 1489 C C . ASN A 1 181 ? 6.548 -7.842 60.676 1.00 39.19 181 ASN A C 1
ATOM 1491 O O . ASN A 1 181 ? 6.906 -8.935 61.106 1.00 39.19 181 ASN A O 1
ATOM 1495 N N . ASN A 1 182 ? 7.352 -6.776 60.763 1.00 35.97 182 ASN A N 1
ATOM 1496 C CA . ASN A 1 182 ? 8.727 -6.842 61.288 1.00 35.97 182 ASN A CA 1
ATOM 1497 C C . ASN A 1 182 ? 8.885 -6.408 62.757 1.00 35.97 182 ASN A C 1
ATOM 1499 O O . ASN A 1 182 ? 9.948 -5.940 63.168 1.00 35.97 182 ASN A O 1
ATOM 1503 N N . VAL A 1 183 ? 7.857 -6.609 63.586 1.00 37.47 183 VAL A N 1
ATOM 1504 C CA . VAL A 1 183 ? 8.012 -6.562 65.045 1.00 37.47 183 VAL A CA 1
ATOM 1505 C C . VAL A 1 183 ? 7.446 -7.843 65.659 1.00 37.47 183 VAL A C 1
ATOM 1507 O O . VAL A 1 183 ? 6.261 -8.123 65.538 1.00 37.47 183 VAL A O 1
ATOM 1510 N N . SER A 1 184 ? 8.316 -8.553 66.385 1.00 33.09 184 SER A N 1
ATOM 1511 C CA . SER A 1 184 ? 8.077 -9.670 67.324 1.00 33.09 184 SER A CA 1
ATOM 1512 C C . SER A 1 184 ? 8.330 -11.121 66.852 1.00 33.09 184 SER A C 1
ATOM 1514 O O . SER A 1 184 ? 7.470 -11.874 66.421 1.00 33.09 184 SER A O 1
ATOM 1516 N N . ASN A 1 185 ? 9.599 -11.489 67.034 1.00 33.00 185 ASN A N 1
ATOM 1517 C CA . ASN A 1 185 ? 10.182 -12.762 67.476 1.00 33.00 185 ASN A CA 1
ATOM 1518 C C . ASN A 1 185 ? 9.298 -13.862 68.136 1.00 33.00 185 ASN A C 1
ATOM 1520 O O . ASN A 1 185 ? 8.500 -13.573 69.021 1.00 33.00 185 ASN A O 1
ATOM 1524 N N . LYS A 1 186 ? 9.770 -15.111 67.908 1.00 32.22 186 LYS A N 1
ATOM 1525 C CA . LYS A 1 186 ? 9.929 -16.286 68.821 1.00 32.22 186 LYS A CA 1
ATOM 1526 C C . LYS A 1 186 ? 8.871 -17.419 68.875 1.00 32.22 186 LYS A C 1
ATOM 1528 O O . LYS A 1 186 ? 7.815 -17.285 69.467 1.00 32.22 186 LYS A O 1
ATOM 1533 N N . THR A 1 187 ? 9.320 -18.589 68.385 1.00 32.72 187 THR A N 1
ATOM 1534 C CA . THR A 1 187 ? 9.229 -19.982 68.914 1.00 32.72 187 THR A CA 1
ATOM 1535 C C . THR A 1 187 ? 7.953 -20.532 69.581 1.00 32.72 187 THR A C 1
ATOM 1537 O O . THR A 1 187 ? 7.547 -20.043 70.627 1.00 32.72 187 THR A O 1
ATOM 1540 N N . ASN A 1 188 ? 7.564 -21.728 69.100 1.00 27.48 188 ASN A N 1
ATOM 1541 C CA . ASN A 1 188 ? 7.258 -23.005 69.795 1.00 27.48 188 ASN A CA 1
ATOM 1542 C C . ASN A 1 188 ? 5.919 -23.705 69.460 1.00 27.48 188 ASN A C 1
ATOM 1544 O O . ASN A 1 188 ? 4.931 -23.086 69.090 1.00 27.48 188 ASN A O 1
ATOM 1548 N N . LYS A 1 189 ? 5.988 -25.042 69.547 1.00 37.72 189 LYS A N 1
ATOM 1549 C CA . LYS A 1 189 ? 5.047 -26.100 69.131 1.00 37.72 189 LYS A CA 1
ATOM 1550 C C . LYS A 1 189 ? 3.696 -26.156 69.878 1.00 37.72 189 LYS A C 1
ATOM 1552 O O . LYS A 1 189 ? 3.591 -25.727 71.017 1.00 37.72 189 LYS A O 1
ATOM 1557 N N . GLU A 1 190 ? 2.786 -26.901 69.231 1.00 27.66 190 GLU A N 1
ATOM 1558 C CA . GLU A 1 190 ? 1.652 -27.710 69.738 1.00 27.66 190 GLU A CA 1
ATOM 1559 C C . GLU A 1 190 ? 0.247 -27.093 69.929 1.00 27.66 190 GLU A C 1
ATOM 1561 O O . GLU A 1 190 ? -0.046 -26.363 70.862 1.00 27.66 190 GLU A O 1
ATOM 1566 N N . SER A 1 191 ? -0.637 -27.536 69.021 1.00 30.94 191 SER A N 1
ATOM 1567 C CA . SER A 1 191 ? -2.031 -27.999 69.155 1.00 30.94 191 SER A CA 1
ATOM 1568 C C . SER A 1 191 ? -3.078 -27.297 70.045 1.00 30.94 191 SER A C 1
ATOM 1570 O O . SER A 1 191 ? -2.910 -27.116 71.242 1.00 30.94 191 SER A O 1
ATOM 1572 N N . LYS A 1 192 ? -4.274 -27.231 69.431 1.00 28.75 192 LYS A N 1
ATOM 1573 C CA . LYS A 1 192 ? -5.656 -27.263 69.963 1.00 28.75 192 LYS A CA 1
ATOM 1574 C C . LYS A 1 192 ? -6.423 -25.943 70.194 1.00 28.75 192 LYS A C 1
ATOM 1576 O O . LYS A 1 192 ? -6.272 -25.251 71.186 1.00 28.75 192 LYS A O 1
ATOM 1581 N N . VAL A 1 193 ? -7.417 -25.814 69.303 1.00 27.16 193 VAL A N 1
ATOM 1582 C CA . VAL A 1 193 ? -8.795 -25.292 69.437 1.00 27.16 193 VAL A CA 1
ATOM 1583 C C . VAL A 1 193 ? -9.011 -23.775 69.515 1.00 27.16 193 VAL A C 1
ATOM 1585 O O . VAL A 1 193 ? -8.985 -23.155 70.566 1.00 27.16 193 VAL A O 1
ATOM 1588 N N . MET A 1 194 ? -9.361 -23.259 68.329 1.00 37.44 194 MET A N 1
ATOM 1589 C CA . MET A 1 194 ? -10.387 -22.261 67.989 1.00 37.44 194 MET A CA 1
ATOM 1590 C C . MET A 1 194 ? -10.946 -21.342 69.087 1.00 37.44 194 MET A C 1
ATOM 1592 O O . MET A 1 194 ? -11.751 -21.774 69.909 1.00 37.44 194 MET A O 1
ATOM 1596 N N . SER A 1 195 ? -10.828 -20.034 68.834 1.00 28.80 195 SER A N 1
ATOM 1597 C CA . SER A 1 195 ? -11.997 -19.143 68.856 1.00 28.80 195 SER A CA 1
ATOM 1598 C C . SER A 1 195 ? -11.792 -17.870 68.017 1.00 28.80 195 SER A C 1
ATOM 1600 O O . SER A 1 195 ? -11.046 -16.979 68.399 1.00 28.80 195 SER A O 1
ATOM 1602 N N . LYS A 1 196 ? -12.504 -17.830 66.880 1.00 39.19 196 LYS A N 1
ATOM 1603 C CA . LYS A 1 196 ? -13.145 -16.686 66.193 1.00 39.19 196 LYS A CA 1
ATOM 1604 C C . LYS A 1 196 ? -12.453 -15.308 66.166 1.00 39.19 196 LYS A C 1
ATOM 1606 O O . LYS A 1 196 ? -12.571 -14.546 67.115 1.00 39.19 196 LYS A O 1
ATOM 1611 N N . ALA A 1 197 ? -11.955 -14.961 64.974 1.00 31.31 197 ALA A N 1
ATOM 1612 C CA . ALA A 1 197 ? -12.108 -13.697 64.216 1.00 31.31 197 ALA A CA 1
ATOM 1613 C C . ALA A 1 197 ? -11.015 -13.733 63.123 1.00 31.31 197 ALA A C 1
ATOM 1615 O O . ALA A 1 197 ? -9.858 -13.926 63.454 1.00 31.31 197 ALA A O 1
ATOM 1616 N N . ASN A 1 198 ? -11.216 -13.676 61.810 1.00 33.41 198 ASN A N 1
ATOM 1617 C CA . ASN A 1 198 ? -12.243 -13.111 60.950 1.00 33.41 198 ASN A CA 1
ATOM 1618 C C . ASN A 1 198 ? -12.391 -14.002 59.703 1.00 33.41 198 ASN A C 1
ATOM 1620 O O . ASN A 1 198 ? -11.465 -14.717 59.327 1.00 33.41 198 ASN A O 1
ATOM 1624 N N . GLY A 1 199 ? -13.558 -13.963 59.061 1.00 34.72 199 GLY A N 1
ATOM 1625 C CA . GLY A 1 199 ? -13.882 -14.754 57.872 1.00 34.72 199 GLY A CA 1
ATOM 1626 C C . GLY A 1 199 ? -13.083 -14.371 56.625 1.00 34.72 199 GLY A C 1
ATOM 1627 O O . GLY A 1 199 ? -13.618 -13.732 55.725 1.00 34.72 199 GLY A O 1
ATOM 1628 N N . LEU A 1 200 ? -11.828 -14.805 56.536 1.00 32.44 200 LEU A N 1
ATOM 1629 C CA . LEU A 1 200 ? -11.036 -14.745 55.312 1.00 32.44 200 LEU A CA 1
ATOM 1630 C C . LEU A 1 200 ? -10.955 -16.144 54.700 1.00 32.44 200 LEU A C 1
ATOM 1632 O O . LEU A 1 200 ? -10.366 -17.062 55.264 1.00 32.44 200 LEU A O 1
ATOM 1636 N N . LYS A 1 201 ? -11.580 -16.300 53.531 1.00 34.69 201 LYS A N 1
ATOM 1637 C CA . LYS A 1 201 ? -11.358 -17.439 52.639 1.00 34.69 201 LYS A CA 1
ATOM 1638 C C . LYS A 1 201 ? -10.208 -17.071 51.708 1.00 34.69 201 LYS A C 1
ATOM 1640 O O . LYS A 1 201 ? -10.321 -16.091 50.972 1.00 34.69 201 LYS A O 1
ATOM 1645 N N . VAL A 1 202 ? -9.127 -17.845 51.729 1.00 37.34 202 VAL A N 1
ATOM 1646 C CA . VAL A 1 202 ? -8.071 -17.752 50.712 1.00 37.34 202 VAL A CA 1
ATOM 1647 C C . VAL A 1 202 ? -8.711 -18.087 49.361 1.00 37.34 202 VAL A C 1
ATOM 1649 O O . VAL A 1 202 ? -9.223 -19.189 49.186 1.00 37.34 202 VAL A O 1
ATOM 1652 N N . LYS A 1 203 ? -8.771 -17.112 48.444 1.00 38.28 203 LYS A N 1
ATOM 1653 C CA . LYS A 1 203 ? -9.438 -17.265 47.135 1.00 38.28 203 LYS A CA 1
ATOM 1654 C C . LYS A 1 203 ? -8.536 -17.882 46.060 1.00 38.28 203 LYS A C 1
ATOM 1656 O O . LYS A 1 203 ? -9.058 -18.521 45.156 1.00 38.28 203 LYS A O 1
ATOM 1661 N N . SER A 1 204 ? -7.220 -17.693 46.149 1.00 40.41 204 SER A N 1
ATOM 1662 C CA . SER A 1 204 ? -6.227 -18.267 45.230 1.00 40.41 204 SER A CA 1
ATOM 1663 C C . SER A 1 204 ? -4.826 -18.131 45.821 1.00 40.41 204 SER A C 1
ATOM 1665 O O . SER A 1 204 ? -4.533 -17.116 46.453 1.00 40.41 204 SER A O 1
ATOM 1667 N N . ILE A 1 205 ? -3.962 -19.115 45.582 1.00 45.75 205 ILE A N 1
ATOM 1668 C CA . ILE A 1 205 ? -2.532 -19.060 45.912 1.00 45.75 205 ILE A CA 1
ATOM 1669 C C . ILE A 1 205 ? -1.779 -19.009 44.586 1.00 45.75 205 ILE A C 1
ATOM 1671 O O . ILE A 1 205 ? -2.027 -19.849 43.722 1.00 45.75 205 ILE A O 1
ATOM 1675 N N . VAL A 1 206 ? -0.902 -18.021 44.417 1.00 46.12 206 VAL A N 1
ATOM 1676 C CA . VAL A 1 206 ? -0.033 -17.916 43.242 1.00 46.12 206 VAL A CA 1
ATOM 1677 C C . VAL A 1 206 ? 1.401 -18.144 43.692 1.00 46.12 206 VAL A C 1
ATOM 1679 O O . VAL A 1 206 ? 1.860 -17.495 44.629 1.00 46.12 206 VAL A O 1
ATOM 1682 N N . VAL A 1 207 ? 2.081 -19.095 43.060 1.00 45.84 207 VAL A N 1
ATOM 1683 C CA . VAL A 1 207 ? 3.456 -19.485 43.390 1.00 45.84 207 VAL A CA 1
ATOM 1684 C C . VAL A 1 207 ? 4.309 -19.323 42.143 1.00 45.84 207 VAL A C 1
ATOM 1686 O O . VAL A 1 207 ? 3.862 -19.647 41.046 1.00 45.84 207 VAL A O 1
ATOM 1689 N N . GLU A 1 208 ? 5.527 -18.821 42.291 1.00 40.28 208 GLU A N 1
ATOM 1690 C CA . GLU A 1 208 ? 6.463 -18.665 41.181 1.00 40.28 208 GLU A CA 1
ATOM 1691 C C . GLU A 1 208 ? 7.470 -19.818 41.187 1.00 40.28 208 GLU A C 1
ATOM 1693 O O . GLU A 1 208 ? 8.086 -20.122 42.210 1.00 40.28 208 GLU A O 1
ATOM 1698 N N . GLY A 1 209 ? 7.627 -20.479 40.042 1.00 49.41 209 GLY A N 1
ATOM 1699 C CA . GLY A 1 209 ? 8.626 -21.526 39.842 1.00 49.41 209 GLY A CA 1
ATOM 1700 C C . GLY A 1 209 ? 9.392 -21.315 38.542 1.00 49.41 209 GLY A C 1
ATOM 1701 O O . GLY A 1 209 ? 9.168 -20.351 37.816 1.00 49.41 209 GLY A O 1
ATOM 1702 N N . LYS A 1 210 ? 10.285 -22.251 38.204 1.00 39.34 210 LYS A N 1
ATOM 1703 C CA . LYS A 1 210 ? 11.224 -22.114 37.071 1.00 39.34 210 LYS A CA 1
ATOM 1704 C C . LYS A 1 210 ? 10.586 -21.815 35.703 1.00 39.34 210 LYS A C 1
ATOM 1706 O O . LYS A 1 210 ? 11.288 -21.310 34.836 1.00 39.34 210 LYS A O 1
ATOM 1711 N N . ASN A 1 211 ? 9.296 -22.107 35.517 1.00 42.12 211 ASN A N 1
ATOM 1712 C CA . ASN A 1 211 ? 8.586 -21.953 34.243 1.00 42.12 211 ASN A CA 1
ATOM 1713 C C . ASN A 1 211 ? 7.437 -20.923 34.285 1.00 42.12 211 ASN A C 1
ATOM 1715 O O . ASN A 1 211 ? 6.624 -20.907 33.362 1.00 42.12 211 ASN A O 1
ATOM 1719 N N . GLY A 1 212 ? 7.352 -20.085 35.326 1.00 53.72 212 GLY A N 1
ATOM 1720 C CA . GLY A 1 212 ? 6.366 -19.002 35.426 1.00 53.72 212 GLY A CA 1
ATOM 1721 C C . GLY A 1 212 ? 5.487 -19.050 36.680 1.00 53.72 212 GLY A C 1
ATOM 1722 O O . GLY A 1 212 ? 5.831 -19.684 37.680 1.00 53.72 212 GLY A O 1
ATOM 1723 N N . LEU A 1 213 ? 4.362 -18.333 36.619 1.00 45.69 213 LEU A N 1
ATOM 1724 C CA . LEU A 1 213 ? 3.402 -18.171 37.713 1.00 45.69 213 LEU A CA 1
ATOM 1725 C C . LEU A 1 213 ? 2.333 -19.270 37.663 1.00 45.69 213 LEU A C 1
ATOM 1727 O O . LEU A 1 213 ? 1.626 -19.424 36.666 1.00 45.69 213 LEU A O 1
ATOM 1731 N N . TYR A 1 214 ? 2.204 -20.009 38.759 1.00 50.72 214 TYR A N 1
ATOM 1732 C CA . TYR A 1 214 ? 1.235 -21.087 38.938 1.00 50.72 214 TYR A CA 1
ATOM 1733 C C . TYR A 1 214 ? 0.112 -20.613 39.847 1.00 50.72 214 TYR A C 1
ATOM 1735 O O . TYR A 1 214 ? 0.390 -20.083 40.921 1.00 50.72 214 TYR A O 1
ATOM 1743 N N . LYS A 1 215 ? -1.146 -20.837 39.466 1.00 51.41 215 LYS A N 1
ATOM 1744 C CA . LYS A 1 215 ? -2.313 -20.475 40.278 1.00 51.41 215 LYS A CA 1
ATOM 1745 C C . LYS A 1 215 ? -3.032 -21.730 40.763 1.00 51.41 215 LYS A C 1
ATOM 1747 O O . LYS A 1 215 ? -3.490 -22.532 39.959 1.00 51.41 215 LYS A O 1
ATOM 1752 N N . ALA A 1 216 ? -3.155 -21.893 42.076 1.00 44.41 216 ALA A N 1
ATOM 1753 C CA . ALA A 1 216 ? -3.916 -22.986 42.671 1.00 44.41 216 ALA A CA 1
ATOM 1754 C C . ALA A 1 216 ? -5.405 -22.610 42.789 1.00 44.41 216 ALA A C 1
ATOM 1756 O O . ALA A 1 216 ? -5.753 -21.614 43.437 1.00 44.41 216 ALA A O 1
ATOM 1757 N N . CYS A 1 217 ? -6.263 -23.428 42.180 1.00 45.56 217 CYS A N 1
ATOM 1758 C CA . CYS A 1 217 ? -7.724 -23.359 42.220 1.00 45.56 217 CYS A CA 1
ATOM 1759 C C . CYS A 1 217 ? -8.293 -24.606 42.943 1.00 45.56 217 CYS A C 1
ATOM 1761 O O . CYS A 1 217 ? -7.586 -25.600 43.099 1.00 45.56 217 CYS A O 1
ATOM 1763 N N . PRO A 1 218 ? -9.571 -24.608 43.380 1.00 40.81 218 PRO A N 1
ATOM 1764 C CA . PRO A 1 218 ? -10.183 -25.753 44.076 1.00 40.81 218 PRO A CA 1
ATOM 1765 C C . PRO A 1 218 ? -10.212 -27.065 43.270 1.00 40.81 218 PRO A C 1
ATOM 1767 O O . PRO A 1 218 ? -10.421 -28.126 43.849 1.00 40.81 218 PRO A O 1
ATOM 1770 N N . GLU A 1 219 ? -10.017 -26.980 41.953 1.00 40.94 219 GLU A N 1
ATOM 1771 C CA . GLU A 1 219 ? -10.075 -28.089 40.995 1.00 40.94 219 GLU A CA 1
ATOM 1772 C C . GLU A 1 219 ? -8.682 -28.511 40.467 1.00 40.94 219 GLU A C 1
ATOM 1774 O O . GLU A 1 219 ? -8.601 -29.504 39.750 1.00 40.94 219 GLU A O 1
ATOM 1779 N N . GLY A 1 220 ? -7.587 -27.810 40.823 1.00 49.78 220 GLY A N 1
ATOM 1780 C CA . GLY A 1 220 ? -6.220 -28.125 40.364 1.00 49.78 220 GLY A CA 1
ATOM 1781 C C . GLY A 1 220 ? -5.257 -26.923 40.317 1.00 49.78 220 GLY A C 1
ATOM 1782 O O . GLY A 1 220 ? -5.454 -25.924 41.014 1.00 49.78 220 GLY A O 1
ATOM 1783 N N . VAL A 1 221 ? -4.205 -27.006 39.489 1.00 44.94 221 VAL A N 1
ATOM 1784 C CA . VAL A 1 221 ? -3.214 -25.928 39.262 1.00 44.94 221 VAL A CA 1
ATOM 1785 C C . VAL A 1 221 ? -3.279 -25.436 37.813 1.00 44.94 221 VAL A C 1
ATOM 1787 O O . VAL A 1 221 ? -3.176 -26.226 36.880 1.00 44.94 221 VAL A O 1
ATOM 1790 N N . GLU A 1 222 ? -3.425 -24.125 37.624 1.00 53.66 222 GLU A N 1
ATOM 1791 C CA . GLU A 1 222 ? -3.459 -23.456 36.320 1.00 53.66 222 GLU A CA 1
ATOM 1792 C C . GLU A 1 222 ? -2.099 -22.815 36.002 1.00 53.66 222 GLU A C 1
ATOM 1794 O O . GLU A 1 222 ? -1.539 -22.072 36.818 1.00 53.66 222 GLU A O 1
ATOM 1799 N N . LEU A 1 223 ? -1.592 -23.062 34.791 1.00 49.41 223 LEU A N 1
ATOM 1800 C CA . LEU A 1 223 ? -0.443 -22.363 34.214 1.00 49.41 223 LEU A CA 1
ATOM 1801 C C . LEU A 1 223 ? -0.976 -21.304 33.243 1.00 49.41 223 LEU A C 1
ATOM 1803 O O . LEU A 1 223 ? -1.639 -21.653 32.268 1.00 49.41 223 LEU A O 1
ATOM 1807 N N . GLN A 1 224 ? -0.732 -20.016 33.494 1.00 51.16 224 GLN A N 1
ATOM 1808 C CA . GLN A 1 224 ? -1.237 -18.969 32.598 1.00 51.16 224 GLN A CA 1
ATOM 1809 C C . GLN A 1 224 ? -0.448 -18.946 31.276 1.00 51.16 224 GLN A C 1
ATOM 1811 O O . GLN A 1 224 ? 0.684 -18.473 31.215 1.00 51.16 224 GLN A O 1
ATOM 1816 N N . GLY A 1 225 ? -1.080 -19.470 30.222 1.00 52.16 225 GLY A N 1
ATOM 1817 C CA . GLY A 1 225 ? -0.681 -19.446 28.810 1.00 52.16 225 GLY A CA 1
ATOM 1818 C C . GLY A 1 225 ? -1.894 -19.731 27.902 1.00 52.16 225 GLY A C 1
ATOM 1819 O O . GLY A 1 225 ? -2.983 -19.993 28.408 1.00 52.16 225 GLY A O 1
ATOM 1820 N N . ASP A 1 226 ? -1.722 -19.683 26.573 1.00 37.41 226 ASP A N 1
ATOM 1821 C CA . ASP A 1 226 ? -2.792 -19.605 25.544 1.00 37.41 226 ASP A CA 1
ATOM 1822 C C . ASP A 1 226 ? -3.829 -20.758 25.486 1.00 37.41 226 ASP A C 1
ATOM 1824 O O . ASP A 1 226 ? -4.744 -20.717 24.660 1.00 37.41 226 ASP A O 1
ATOM 1828 N N . LYS A 1 227 ? -3.759 -21.782 26.349 1.00 39.38 227 LYS A N 1
ATOM 1829 C CA . LYS A 1 227 ? -4.795 -22.826 26.471 1.00 39.38 227 LYS A CA 1
ATOM 1830 C C . LYS A 1 227 ? -5.006 -23.240 27.930 1.00 39.38 227 LYS A C 1
ATOM 1832 O O . LYS A 1 227 ? -4.048 -23.560 28.627 1.00 39.38 227 LYS A O 1
ATOM 1837 N N . LEU A 1 228 ? -6.272 -23.285 28.361 1.00 40.25 228 LEU A N 1
ATOM 1838 C CA . LEU A 1 228 ? -6.684 -23.858 29.646 1.00 40.25 228 LEU A CA 1
ATOM 1839 C C . LEU A 1 228 ? -6.497 -25.379 29.604 1.00 40.25 228 LEU A C 1
ATOM 1841 O O . LEU A 1 228 ? -7.232 -26.071 28.901 1.00 40.25 228 LEU A O 1
ATOM 1845 N N . ILE A 1 229 ? -5.533 -25.895 30.361 1.00 45.81 229 ILE A N 1
ATOM 1846 C CA . ILE A 1 229 ? -5.387 -27.330 30.610 1.00 45.81 229 ILE A CA 1
ATOM 1847 C C . ILE A 1 229 ? -5.276 -27.502 32.124 1.00 45.81 229 ILE A C 1
ATOM 1849 O O . ILE A 1 229 ? -4.403 -26.904 32.753 1.00 45.81 229 ILE A O 1
ATOM 1853 N N . SER A 1 230 ? -6.204 -28.252 32.709 1.00 44.62 230 SER A N 1
ATOM 1854 C CA . SER A 1 230 ? -6.245 -28.557 34.137 1.00 44.62 230 SER A CA 1
ATOM 1855 C C . SER A 1 230 ? -5.666 -29.949 34.390 1.00 44.62 230 SER A C 1
ATOM 1857 O O . SER A 1 230 ? -6.005 -30.903 33.694 1.00 44.62 230 SER A O 1
ATOM 1859 N N . PHE A 1 231 ? -4.799 -30.055 35.397 1.00 49.00 231 PHE A N 1
ATOM 1860 C CA . PHE A 1 231 ? -4.160 -31.304 35.826 1.00 49.00 231 PHE A CA 1
ATOM 1861 C C . PHE A 1 231 ? -4.461 -31.558 37.301 1.00 49.00 231 PHE A C 1
ATOM 1863 O O . PHE A 1 231 ? -4.687 -30.613 38.068 1.00 49.00 231 PHE A O 1
ATOM 1870 N N . LYS A 1 232 ? -4.501 -32.834 37.690 1.00 42.16 232 LYS A N 1
ATOM 1871 C CA . LYS A 1 232 ? -4.969 -33.256 39.014 1.00 42.16 232 LYS A CA 1
ATOM 1872 C C . LYS A 1 232 ? -3.942 -32.967 40.112 1.00 42.16 232 LYS A C 1
ATOM 1874 O O . LYS A 1 232 ? -4.321 -32.709 41.254 1.00 42.16 232 LYS A O 1
ATOM 1879 N N . ASP A 1 233 ? -2.662 -32.969 39.759 1.00 49.84 233 ASP A N 1
ATOM 1880 C CA . ASP A 1 233 ? -1.528 -32.655 40.621 1.00 49.84 233 ASP A CA 1
ATOM 1881 C C . ASP A 1 233 ? -0.349 -32.067 39.813 1.00 49.84 233 ASP A C 1
ATOM 1883 O O . ASP A 1 233 ? -0.359 -31.990 38.583 1.00 49.84 233 ASP A O 1
ATOM 1887 N N . ILE A 1 234 ? 0.654 -31.548 40.527 1.00 47.53 234 ILE A N 1
ATOM 1888 C CA . ILE A 1 234 ? 1.819 -30.863 39.936 1.00 47.53 234 ILE A CA 1
ATOM 1889 C C . ILE A 1 234 ? 2.727 -31.851 39.186 1.00 47.53 234 ILE A C 1
ATOM 1891 O O . ILE A 1 234 ? 3.358 -31.476 38.200 1.00 47.53 234 ILE A O 1
ATOM 1895 N N . GLU A 1 235 ? 2.764 -33.110 39.621 1.00 53.44 235 GLU A N 1
ATOM 1896 C CA . GLU A 1 235 ? 3.570 -34.164 38.996 1.00 53.44 235 GLU A CA 1
ATOM 1897 C C . GLU A 1 235 ? 3.059 -34.485 37.579 1.00 53.44 235 GLU A C 1
ATOM 1899 O O . GLU A 1 235 ? 3.856 -34.596 36.647 1.00 53.44 235 GLU A O 1
ATOM 1904 N N . GLU A 1 236 ? 1.738 -34.512 37.377 1.00 53.56 236 GLU A N 1
ATOM 1905 C CA . GLU A 1 236 ? 1.107 -34.734 36.070 1.00 53.56 236 GLU A CA 1
ATOM 1906 C C . GLU A 1 236 ? 1.346 -33.559 35.092 1.00 53.56 236 GLU A C 1
ATOM 1908 O O . GLU A 1 236 ? 1.584 -33.771 33.900 1.00 53.56 236 GLU A O 1
ATOM 1913 N N . LEU A 1 237 ? 1.405 -32.319 35.597 1.00 55.50 237 LEU A N 1
ATOM 1914 C CA . LEU A 1 237 ? 1.777 -31.128 34.816 1.00 55.50 237 LEU A CA 1
ATOM 1915 C C . LEU A 1 237 ? 3.252 -31.158 34.372 1.00 55.50 237 LEU A C 1
ATOM 1917 O O . LEU A 1 237 ? 3.569 -30.814 33.228 1.00 55.50 237 LEU A O 1
ATOM 1921 N N . GLU A 1 238 ? 4.168 -31.538 35.267 1.00 52.69 238 GLU A N 1
ATOM 1922 C CA . GLU A 1 238 ? 5.593 -31.646 34.935 1.00 52.69 238 GLU A CA 1
ATOM 1923 C C . GLU A 1 238 ? 5.847 -32.755 33.912 1.00 52.69 238 GLU A C 1
ATOM 1925 O O . GLU A 1 238 ? 6.654 -32.576 32.995 1.00 52.69 238 GLU A O 1
ATOM 1930 N N . GLN A 1 239 ? 5.112 -33.863 34.011 1.00 61.53 239 GLN A N 1
ATOM 1931 C CA . GLN A 1 239 ? 5.195 -34.959 33.055 1.00 61.53 239 GLN A CA 1
ATOM 1932 C C . GLN A 1 239 ? 4.635 -34.565 31.678 1.00 61.53 239 GLN A C 1
ATOM 1934 O O . GLN A 1 239 ? 5.298 -34.810 30.671 1.00 61.53 239 GLN A O 1
ATOM 1939 N N . TYR A 1 240 ? 3.513 -33.837 31.621 1.00 61.09 240 TYR A N 1
ATOM 1940 C CA . TYR A 1 240 ? 2.964 -33.287 30.373 1.00 61.09 240 TYR A CA 1
ATOM 1941 C C . TYR A 1 240 ? 3.937 -32.322 29.672 1.00 61.09 240 TYR A C 1
ATOM 1943 O O . TYR A 1 240 ? 4.187 -32.433 28.471 1.00 61.09 240 TYR A O 1
ATOM 1951 N N . LYS A 1 241 ? 4.542 -31.393 30.425 1.00 59.12 241 LYS A N 1
ATOM 1952 C CA . LYS A 1 241 ? 5.555 -30.458 29.898 1.00 59.12 241 LYS A CA 1
ATOM 1953 C C . LYS A 1 241 ? 6.777 -31.196 29.355 1.00 59.12 241 LYS A C 1
ATOM 1955 O O . LYS A 1 241 ? 7.330 -30.790 28.336 1.00 59.12 241 LYS A O 1
ATOM 1960 N N . LYS A 1 242 ? 7.200 -32.266 30.030 1.00 66.69 242 LYS A N 1
ATOM 1961 C CA . LYS A 1 242 ? 8.330 -33.093 29.602 1.00 66.69 242 LYS A CA 1
ATOM 1962 C C . LYS A 1 242 ? 8.017 -33.837 28.302 1.00 66.69 242 LYS A C 1
ATOM 1964 O O . LYS A 1 242 ? 8.825 -33.798 27.386 1.00 66.69 242 LYS A O 1
ATOM 1969 N N . GLU A 1 243 ? 6.816 -34.397 28.174 1.00 62.75 243 GLU A N 1
ATOM 1970 C CA . GLU A 1 243 ? 6.358 -35.049 26.940 1.00 62.75 243 GLU A CA 1
ATOM 1971 C C . GLU A 1 243 ? 6.189 -34.074 25.760 1.00 62.75 243 GLU A C 1
ATOM 1973 O O . GLU A 1 243 ? 6.469 -34.438 24.617 1.00 62.75 243 GLU A O 1
ATOM 1978 N N . GLU A 1 244 ? 5.751 -32.830 25.996 1.00 57.56 244 GLU A N 1
ATOM 1979 C CA . GLU A 1 244 ? 5.717 -31.795 24.948 1.00 57.56 244 GLU A CA 1
ATOM 1980 C C . GLU A 1 244 ? 7.122 -31.392 24.491 1.00 57.56 244 GLU A C 1
ATOM 1982 O O . GLU A 1 244 ? 7.357 -31.252 23.288 1.00 57.56 244 GLU A O 1
ATOM 1987 N N . ILE A 1 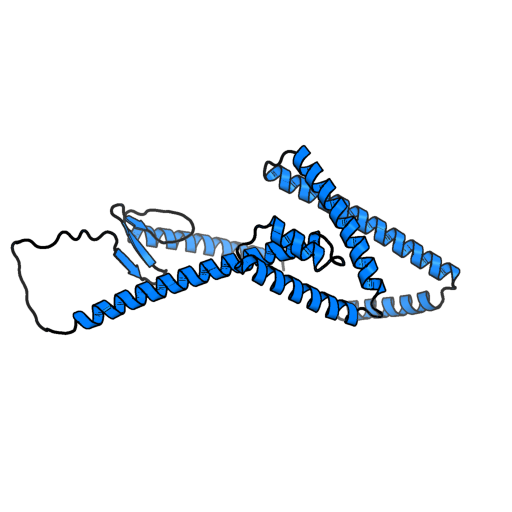245 ? 8.063 -31.239 25.426 1.00 61.50 245 ILE A N 1
ATOM 1988 C CA . ILE A 1 245 ? 9.463 -30.939 25.106 1.00 61.50 245 ILE A CA 1
ATOM 1989 C C . ILE A 1 245 ? 10.086 -32.100 24.324 1.00 61.50 245 ILE A C 1
ATOM 1991 O O . ILE A 1 245 ? 10.671 -31.851 23.274 1.00 61.50 245 ILE A O 1
ATOM 1995 N N . ASP A 1 246 ? 9.876 -33.350 24.742 1.00 66.69 246 ASP A N 1
ATOM 1996 C CA . ASP A 1 246 ? 10.382 -34.535 24.035 1.00 66.69 246 ASP A CA 1
ATOM 1997 C C . ASP A 1 246 ? 9.805 -34.637 22.608 1.00 66.69 246 ASP A C 1
ATOM 1999 O O . ASP A 1 246 ? 10.519 -34.966 21.657 1.00 66.69 246 ASP A O 1
ATOM 2003 N N . LYS A 1 247 ? 8.525 -34.284 22.407 1.00 64.75 247 LYS A N 1
ATOM 2004 C CA . LYS A 1 247 ? 7.914 -34.216 21.065 1.00 64.75 247 LYS A CA 1
ATOM 2005 C C . LYS A 1 247 ? 8.558 -33.140 20.196 1.00 64.75 247 LYS A C 1
ATOM 2007 O O . LYS A 1 247 ? 8.860 -33.411 19.031 1.00 64.75 247 LYS A O 1
ATOM 2012 N N . ILE A 1 248 ? 8.791 -31.947 20.747 1.00 59.16 248 ILE A N 1
ATOM 2013 C CA . ILE A 1 248 ? 9.462 -30.845 20.045 1.00 59.16 248 ILE A CA 1
ATOM 2014 C C . ILE A 1 248 ? 10.911 -31.221 19.724 1.00 59.16 248 ILE A C 1
ATOM 2016 O O . ILE A 1 248 ? 11.366 -30.977 18.609 1.00 59.16 248 ILE A O 1
ATOM 2020 N N . GLU A 1 249 ? 11.630 -31.856 20.647 1.00 62.09 249 GLU A N 1
ATOM 2021 C CA . GLU A 1 249 ? 12.995 -32.326 20.417 1.00 62.09 249 GLU A CA 1
ATOM 2022 C C . GLU A 1 249 ? 13.044 -33.416 19.341 1.00 62.09 249 GLU A C 1
ATOM 2024 O O . GLU A 1 249 ? 13.918 -33.362 18.472 1.00 62.09 249 GLU A O 1
ATOM 2029 N N . SER A 1 250 ? 12.075 -34.339 19.300 1.00 65.44 250 SER A N 1
ATOM 2030 C CA . SER A 1 250 ? 11.985 -35.325 18.214 1.00 65.44 250 SER A CA 1
ATOM 2031 C C . SER A 1 250 ? 11.730 -34.662 16.851 1.00 65.44 250 SER A C 1
ATOM 2033 O O . SER A 1 250 ? 12.448 -34.953 15.895 1.00 65.44 250 SER A O 1
ATOM 2035 N N . LEU A 1 251 ? 10.823 -33.677 16.784 1.00 54.03 251 LEU A N 1
ATOM 2036 C CA . LEU A 1 251 ? 10.538 -32.901 15.570 1.00 54.03 251 LEU A CA 1
ATOM 2037 C C . LEU A 1 251 ? 11.766 -32.113 15.108 1.00 54.03 251 LEU A C 1
ATOM 2039 O O . LEU A 1 251 ? 12.110 -32.117 13.929 1.00 54.03 251 LEU A O 1
ATOM 2043 N N . VAL A 1 252 ? 12.475 -31.458 16.029 1.00 58.38 252 VAL A N 1
ATOM 2044 C CA . VAL A 1 252 ? 13.718 -30.731 15.727 1.00 58.38 252 VAL A CA 1
ATOM 2045 C C . VAL A 1 252 ? 14.806 -31.684 15.223 1.00 58.38 252 VAL A C 1
ATOM 2047 O O . VAL A 1 252 ? 15.607 -31.301 14.368 1.00 58.38 252 VAL A O 1
ATOM 2050 N N . THR A 1 253 ? 14.839 -32.921 15.717 1.00 61.53 253 THR A N 1
ATOM 2051 C CA . THR A 1 253 ? 15.800 -33.943 15.284 1.00 61.53 253 THR A CA 1
ATOM 2052 C C . THR A 1 253 ? 15.465 -34.472 13.886 1.00 61.53 253 THR A C 1
ATOM 2054 O O . THR A 1 253 ? 16.364 -34.541 13.047 1.00 61.53 253 THR A O 1
ATOM 2057 N N . GLU A 1 254 ? 14.190 -34.734 13.581 1.00 56.44 254 GLU A N 1
ATOM 2058 C CA . GLU A 1 254 ? 13.727 -35.052 12.221 1.00 56.44 254 GLU A CA 1
ATOM 2059 C C . GLU A 1 254 ? 14.032 -33.915 11.239 1.00 56.44 254 GLU A C 1
ATOM 2061 O O . GLU A 1 254 ? 14.611 -34.149 10.177 1.00 56.44 254 GLU A O 1
ATOM 2066 N N . PHE A 1 255 ? 13.735 -32.662 11.605 1.00 52.31 255 PHE A N 1
ATOM 2067 C CA . PHE A 1 255 ? 14.052 -31.502 10.769 1.00 52.31 255 PHE A CA 1
ATOM 2068 C C . PHE A 1 255 ? 15.553 -31.396 10.484 1.00 52.31 255 PHE A C 1
ATOM 2070 O O . PHE A 1 255 ? 15.943 -31.123 9.349 1.00 52.31 255 PHE A O 1
ATOM 2077 N N . LYS A 1 256 ? 16.413 -31.637 11.479 1.00 56.44 256 LYS A N 1
ATOM 2078 C CA . LYS A 1 256 ? 17.870 -31.635 11.280 1.00 56.44 256 LYS A CA 1
ATOM 2079 C C . LYS A 1 256 ? 18.328 -32.756 10.344 1.00 56.44 256 LYS A C 1
ATOM 2081 O O . LYS A 1 256 ? 19.142 -32.483 9.467 1.00 56.44 256 LYS A O 1
ATOM 2086 N N . GLN A 1 257 ? 17.779 -33.965 10.467 1.00 58.88 257 GLN A N 1
ATOM 2087 C CA . GLN A 1 257 ? 18.100 -35.084 9.570 1.00 58.88 257 GLN A CA 1
ATOM 2088 C C . GLN A 1 257 ? 17.662 -34.811 8.123 1.00 58.88 257 GLN A C 1
ATOM 2090 O O . GLN A 1 257 ? 18.438 -35.031 7.193 1.00 58.88 257 GLN A O 1
ATOM 2095 N N . VAL A 1 258 ? 16.467 -34.246 7.920 1.00 53.31 258 VAL A N 1
ATOM 2096 C CA . VAL A 1 258 ? 15.980 -33.839 6.590 1.00 53.31 258 VAL A CA 1
ATOM 2097 C C . VAL A 1 258 ? 16.874 -32.753 5.980 1.00 53.31 258 VAL A C 1
ATOM 2099 O O . VAL A 1 258 ? 17.182 -32.804 4.792 1.00 53.31 258 VAL A O 1
ATOM 2102 N N . PHE A 1 259 ? 17.349 -31.793 6.778 1.00 47.25 259 PHE A N 1
ATOM 2103 C CA . PHE A 1 259 ? 18.244 -30.736 6.297 1.00 47.25 259 PHE A CA 1
ATOM 2104 C C . PHE A 1 259 ? 19.685 -31.202 6.040 1.00 47.25 259 PHE A C 1
ATOM 2106 O O . PHE A 1 259 ? 20.359 -30.625 5.185 1.00 47.25 259 PHE A O 1
ATOM 2113 N N . GLU A 1 260 ? 20.167 -32.238 6.728 1.00 52.78 260 GLU A N 1
ATOM 2114 C CA . GLU A 1 260 ? 21.467 -32.855 6.437 1.00 52.78 260 GLU A CA 1
ATOM 2115 C C . GLU A 1 260 ? 21.437 -33.733 5.177 1.00 52.78 260 GLU A C 1
ATOM 2117 O O . GLU A 1 260 ? 22.435 -33.779 4.462 1.00 52.78 260 GLU A O 1
ATOM 2122 N N . MET A 1 261 ? 20.292 -34.335 4.834 1.00 46.84 261 MET A N 1
ATOM 2123 C CA . MET A 1 261 ? 20.105 -35.086 3.581 1.00 46.84 261 MET A CA 1
ATOM 2124 C C . MET A 1 261 ? 19.963 -34.202 2.324 1.00 46.84 261 MET A C 1
ATOM 2126 O O . MET A 1 261 ? 19.988 -34.727 1.213 1.00 46.84 261 MET A O 1
ATOM 2130 N N . ILE A 1 262 ? 19.814 -32.876 2.471 1.00 43.75 262 ILE A N 1
ATOM 2131 C CA . ILE A 1 262 ? 19.668 -31.904 1.362 1.00 43.75 262 ILE A CA 1
ATOM 2132 C C . ILE A 1 262 ? 21.023 -31.261 0.957 1.00 43.75 262 ILE A C 1
ATOM 2134 O O . ILE A 1 262 ? 21.070 -30.330 0.150 1.00 43.75 262 ILE A O 1
ATOM 2138 N N . LYS A 1 263 ? 22.154 -31.759 1.471 1.00 39.12 263 LYS A N 1
ATOM 2139 C CA . LYS A 1 263 ? 23.502 -31.393 0.990 1.00 39.12 263 LYS A CA 1
ATOM 2140 C C . LYS A 1 263 ? 24.050 -32.392 -0.019 1.00 39.12 263 LYS A C 1
ATOM 2142 O O . LYS A 1 263 ? 24.774 -31.917 -0.923 1.00 39.12 263 LYS A O 1
#

Sequence (263 aa):
MTRAERRRIEREKQKSKKTVSLLNNDQAMLVERLAIDKAESKLQGLLFQLNNCMSAALIEEDFEFEHIESLQRKMMMYLEEEHTKTMELTKKYKNVKELEKMAKKIEQNLKDDIKVALGKKKTKKDILDEMFFKYPNLSKSMISNTYGKAKEELKEKDKKTTEEKEIDAAVQYVFAENKQNNVSNKTNKESKVMSKANGLKVKSIVVEGKNGLYKACPEGVELQGDKLISFKDIEELEQYKKEEIDKIESLVTEFKQVFEMIK

Mean predicted aligned error: 19.17 Å

Secondary structure (DSSP, 8-state):
--HHHHHHHHHHHHHHHHHHTT--HHHHHHHHHHHHHHHHHHHHHHHHHHHHHHHHHHHHTT--HHHHHHHHHHHHHHHHHHHHHHHHHHHT-SSHHHHHHHHHHHHHHHHHHHHHHHHTT--HHHHHHHHHHH-TTS-HHHHHHHHHHHHHHHHHHHHHHHHHHHHHHHHHHHHHHHHHS-S---------------------EEEEETTEEEEEETTEEEE-SSS---BSSHHHHHHHHHHHHHHHHHHHHHHHHHHHTT-